Protein AF-A0A661MMP9-F1 (afdb_monomer)

Solvent-accessible surface area (backbone atoms only — not comparable to full-atom values): 12090 Å² total; per-residue (Å²): 134,84,82,60,76,43,50,44,47,62,67,44,49,52,49,16,58,72,36,54,35,47,47,60,60,49,52,22,46,23,45,75,60,31,69,62,30,31,82,37,49,41,29,36,39,22,52,30,24,63,70,52,74,46,76,50,53,94,78,39,60,57,48,73,84,37,88,70,82,53,59,81,41,20,28,60,68,32,33,59,57,37,33,76,79,39,49,68,46,29,43,44,21,18,24,39,11,23,59,42,44,49,23,57,52,43,39,73,74,32,76,88,49,37,67,60,51,34,74,75,38,25,54,65,46,23,54,53,38,51,28,53,48,28,68,74,32,58,69,40,26,52,19,46,61,69,66,36,49,65,60,24,19,57,66,76,76,59,36,73,68,55,28,54,53,40,53,56,39,39,55,49,27,60,74,62,34,76,49,66,59,75,78,88,70,96,72,87,76,84,80,80,77,79,87,76,90,74,89,78,88,86,85,84,83,89,85,89,82,91,84,86,89,133

Radius of gyration: 26.88 Å; Cα contacts (8 Å, |Δi|>4): 289; chains: 1; bounding box: 73×36×97 Å

Mean predicted aligned error: 10.05 Å

Foldseek 3Di:
DQDDLQEDEPVLVVLCVLLLFDSLLSSLLLCLPAVVFLAFKWAFVQQLCVVVVNPCPVQQDDDHPDGDPPCCNTGPVSLVSSCVVPVVSSQQRMFGGRNRQGSVLQCVVPVPCSPVVCVVPSNVSVSSSSSSVSVVPVQLSVCRRVVVLVSVCCPRPNDPVSSVSSVVSSCVNVVSHYDHPDPDDDDDDDDDDDDDDDDDDDDDDDDDDDDDDD

Secondary structure (DSSP, 8-state):
----TTEE-HHHHHHHHHHTS-HHHHHHHHHHHHTT-TT-EEE-HHHHHHHTTTTTTTTS-S-TTS----HHHHSHHHHHHHHTT-HHHHHHTEEEGGGTEETHHHHHH-SS-HHHHHHHSHHHHHHHHHHHHHHH-HHHHHHHHTT-HHHHHHHHT--HHHHHHHHHHHHHHHHH--EE---S---PPP------------------------

Structure (mmCIF, N/CA/C/O backbone):
data_AF-A0A661MMP9-F1
#
_entry.id   AF-A0A661MMP9-F1
#
loop_
_atom_site.group_PDB
_atom_site.id
_atom_site.type_symbol
_atom_site.label_atom_id
_atom_site.label_alt_id
_atom_site.label_comp_id
_atom_site.label_asym_id
_atom_site.label_entity_id
_atom_site.label_seq_id
_atom_site.pdbx_PDB_ins_code
_atom_site.Cartn_x
_atom_site.Cartn_y
_atom_site.Cartn_z
_atom_site.occupancy
_atom_site.B_iso_or_equiv
_atom_site.auth_seq_id
_atom_site.auth_comp_id
_atom_site.auth_asym_id
_atom_site.auth_atom_id
_atom_site.pdbx_PDB_model_num
ATOM 1 N N . MET A 1 1 ? 2.156 18.602 9.373 1.00 43.69 1 MET A N 1
ATOM 2 C CA . MET A 1 1 ? 1.225 18.020 10.360 1.00 43.69 1 MET A CA 1
ATOM 3 C C . MET A 1 1 ? 1.862 16.768 10.928 1.00 43.69 1 MET A C 1
ATOM 5 O O . MET A 1 1 ? 2.054 15.810 10.190 1.00 43.69 1 MET A O 1
ATOM 9 N N . SER A 1 2 ? 2.279 16.804 12.189 1.00 40.97 2 SER A N 1
ATOM 10 C CA . SER A 1 2 ? 2.656 15.606 12.940 1.00 40.97 2 SER A CA 1
ATOM 11 C C . SER A 1 2 ? 1.376 14.874 13.336 1.00 40.97 2 SER A C 1
ATOM 13 O O . SER A 1 2 ? 0.534 15.457 14.014 1.00 40.97 2 SER A O 1
ATOM 15 N N . TYR A 1 3 ? 1.207 13.630 12.893 1.00 48.59 3 TYR A N 1
ATOM 16 C CA . TYR A 1 3 ? 0.127 12.778 13.382 1.00 48.59 3 TYR A CA 1
ATOM 17 C C . TYR A 1 3 ? 0.450 12.394 14.832 1.00 48.59 3 TYR A C 1
ATOM 19 O O . TYR A 1 3 ? 1.421 11.677 15.073 1.00 48.59 3 TYR A O 1
ATOM 27 N N . SER A 1 4 ? -0.317 12.915 15.793 1.00 54.25 4 SER A N 1
ATOM 28 C CA . SER A 1 4 ? -0.327 12.363 17.150 1.00 54.25 4 SER A CA 1
ATOM 29 C C . SER A 1 4 ? -0.956 10.973 17.090 1.00 54.25 4 SER A C 1
ATOM 31 O O . SER A 1 4 ? -1.931 10.776 16.366 1.00 54.25 4 SER A O 1
ATOM 33 N N . LEU A 1 5 ? -0.396 10.001 17.810 1.00 59.00 5 LEU A N 1
ATOM 34 C CA . LEU A 1 5 ? -0.942 8.641 17.832 1.00 59.00 5 LEU A CA 1
ATOM 35 C C . LEU A 1 5 ? -2.253 8.549 18.632 1.00 59.00 5 LEU A C 1
ATOM 37 O O . LEU A 1 5 ? -3.012 7.616 18.402 1.00 59.00 5 LEU A O 1
ATOM 41 N N . GLY A 1 6 ? -2.554 9.539 19.477 1.00 56.22 6 GLY A N 1
ATOM 42 C CA . GLY A 1 6 ? -3.718 9.547 20.368 1.00 56.22 6 GLY A CA 1
ATOM 43 C C . GLY A 1 6 ? -4.967 10.274 19.861 1.00 56.22 6 GLY A C 1
ATOM 44 O O . GLY A 1 6 ? -5.884 10.489 20.63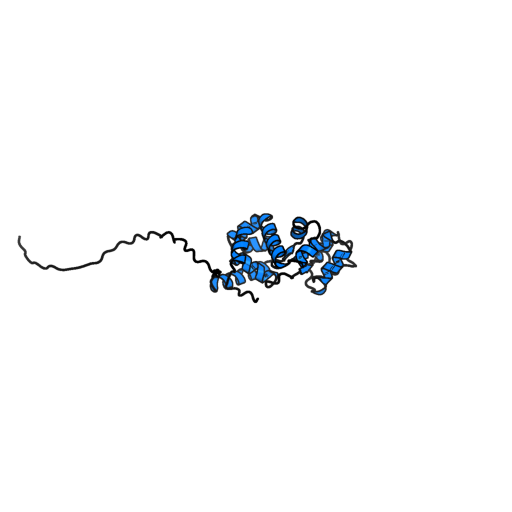9 1.00 56.22 6 GLY A O 1
ATOM 45 N N . SER A 1 7 ? -5.050 10.704 18.595 1.00 64.19 7 SER A N 1
ATOM 46 C CA . SER A 1 7 ? -6.311 11.270 18.083 1.00 64.19 7 SER A CA 1
ATOM 47 C C . SER A 1 7 ? -6.593 10.902 16.630 1.00 64.19 7 SER A C 1
ATOM 49 O O . SER A 1 7 ? -5.792 11.139 15.722 1.00 64.19 7 SER A O 1
ATOM 51 N N . ALA A 1 8 ? -7.764 10.302 16.411 1.00 75.56 8 ALA A N 1
ATOM 52 C CA . ALA A 1 8 ? -8.278 10.018 15.080 1.00 75.56 8 ALA A CA 1
ATOM 53 C C . ALA A 1 8 ? -8.894 11.294 14.499 1.00 75.56 8 ALA A C 1
ATOM 55 O O . ALA A 1 8 ? -9.694 11.974 15.148 1.00 75.56 8 ALA A O 1
ATOM 56 N N . THR A 1 9 ? -8.570 11.612 13.248 1.00 80.69 9 THR A N 1
ATOM 57 C CA . THR A 1 9 ? -9.297 12.674 12.540 1.00 80.69 9 THR A CA 1
ATOM 58 C C . THR A 1 9 ? -10.672 12.160 12.087 1.00 80.69 9 THR A C 1
ATOM 60 O O . THR A 1 9 ? -10.831 10.955 11.870 1.00 80.69 9 THR A O 1
ATOM 63 N N . PRO A 1 10 ? -11.669 13.030 11.839 1.00 77.88 10 PRO A N 1
ATOM 64 C CA . PRO A 1 10 ? -12.913 12.611 11.184 1.00 77.88 10 PRO A CA 1
ATOM 65 C C . PRO A 1 10 ? -12.678 11.882 9.849 1.00 77.88 10 PRO A C 1
ATOM 67 O O . PRO A 1 10 ? -13.403 10.949 9.508 1.00 77.88 10 PRO A O 1
ATOM 70 N N . GLY A 1 11 ? -11.620 12.259 9.120 1.00 87.62 11 GLY A N 1
ATOM 71 C CA . GLY A 1 11 ? -11.197 11.572 7.900 1.00 87.62 11 GLY A CA 1
ATOM 72 C C . GLY A 1 11 ? -10.717 10.137 8.138 1.00 87.62 11 GLY A C 1
ATOM 73 O O . GLY A 1 11 ? -10.943 9.280 7.287 1.00 87.62 11 GLY A O 1
ATOM 74 N N . ASP A 1 12 ? -10.113 9.851 9.293 1.00 90.75 12 ASP A N 1
ATOM 75 C CA . ASP A 1 12 ? -9.689 8.496 9.664 1.00 90.75 12 ASP A CA 1
ATOM 76 C C . ASP A 1 12 ? -10.887 7.604 9.980 1.00 90.75 12 ASP A C 1
ATOM 78 O O . ASP A 1 12 ? -10.943 6.471 9.508 1.00 90.75 12 ASP A O 1
ATOM 82 N N . ALA A 1 13 ? -11.875 8.125 10.713 1.00 91.62 13 ALA A N 1
ATOM 83 C CA . ALA A 1 13 ? -13.101 7.391 11.023 1.00 91.62 13 ALA A CA 1
ATOM 84 C C . ALA A 1 13 ? -13.911 7.064 9.754 1.00 91.62 13 ALA A C 1
ATOM 86 O O . ALA A 1 13 ? -14.371 5.931 9.581 1.00 91.62 13 ALA A O 1
ATOM 87 N N . ALA A 1 14 ? -14.039 8.029 8.837 1.00 95.00 14 ALA A N 1
ATOM 88 C CA . ALA A 1 14 ? -14.709 7.819 7.554 1.00 95.00 14 ALA A CA 1
ATOM 89 C C . ALA A 1 14 ? -13.987 6.761 6.702 1.00 95.00 14 ALA A C 1
ATOM 91 O O . ALA A 1 14 ? -14.618 5.829 6.203 1.00 95.00 14 ALA A O 1
ATOM 92 N N . LEU A 1 15 ? -12.658 6.849 6.599 1.00 96.94 15 LEU A N 1
ATOM 93 C CA . LEU A 1 15 ? -11.860 5.885 5.842 1.00 96.94 15 LEU A CA 1
ATOM 94 C C . LEU A 1 15 ? -11.904 4.477 6.449 1.00 96.94 15 LEU A C 1
ATOM 96 O O . LEU A 1 15 ? -12.004 3.491 5.720 1.00 96.94 15 LEU A O 1
ATOM 100 N N . ALA A 1 16 ? -11.836 4.374 7.776 1.00 97.25 16 ALA A N 1
ATOM 101 C CA . ALA A 1 16 ? -11.939 3.104 8.486 1.00 97.25 16 ALA A CA 1
ATOM 102 C C . ALA A 1 16 ? -13.304 2.446 8.233 1.00 97.25 16 ALA A C 1
ATOM 104 O O . ALA A 1 16 ? -13.370 1.253 7.932 1.00 97.25 16 ALA A O 1
ATOM 105 N N . THR A 1 17 ? -14.374 3.249 8.242 1.00 97.69 17 THR A N 1
ATOM 106 C CA . THR A 1 17 ? -15.732 2.810 7.888 1.00 97.69 17 THR A CA 1
ATOM 107 C C . THR A 1 17 ? -15.795 2.285 6.453 1.00 97.69 17 THR A C 1
ATOM 109 O O . THR A 1 17 ? -16.304 1.188 6.226 1.00 97.69 17 THR A O 1
ATOM 112 N N . GLU A 1 18 ? -15.225 3.010 5.486 1.00 98.12 18 GLU A N 1
ATOM 113 C CA . GLU A 1 18 ? -15.210 2.609 4.072 1.00 98.12 18 GLU A CA 1
ATOM 114 C C . GLU A 1 18 ? -14.403 1.319 3.829 1.00 98.12 18 GLU A C 1
ATOM 116 O O . GLU A 1 18 ? -14.841 0.416 3.110 1.00 98.12 18 GLU A O 1
ATOM 121 N N . ALA A 1 19 ? -13.240 1.190 4.476 1.00 98.06 19 ALA A N 1
ATOM 122 C CA . ALA A 1 19 ? -12.432 -0.030 4.450 1.00 98.06 19 ALA A CA 1
ATOM 123 C C . ALA A 1 19 ? -13.087 -1.184 5.241 1.00 98.06 19 ALA A C 1
ATOM 125 O O . ALA A 1 19 ? -12.797 -2.361 5.003 1.00 98.06 19 ALA A O 1
ATOM 126 N N . GLY A 1 20 ? -14.006 -0.860 6.152 1.00 98.12 20 GLY A N 1
ATOM 127 C CA . GLY A 1 20 ? -14.709 -1.795 7.019 1.00 98.12 20 GLY A CA 1
ATOM 128 C C . GLY A 1 20 ? -13.821 -2.400 8.104 1.00 98.12 20 GLY A C 1
ATOM 129 O O . GLY A 1 20 ? -13.969 -3.586 8.403 1.00 98.12 20 GLY A O 1
ATOM 130 N N . ILE A 1 21 ? -12.903 -1.610 8.660 1.00 98.44 21 ILE A N 1
ATOM 131 C CA . ILE A 1 21 ? -11.990 -1.999 9.743 1.00 98.44 21 ILE A CA 1
ATOM 132 C C . ILE A 1 21 ? -12.076 -1.002 10.908 1.00 98.44 21 ILE A C 1
ATOM 134 O O . ILE A 1 21 ? -12.516 0.128 10.700 1.00 98.44 21 ILE A O 1
ATOM 138 N N . PRO A 1 22 ? -11.640 -1.374 12.122 1.00 97.25 22 PRO A N 1
ATOM 139 C CA . PRO A 1 22 ? -11.533 -0.429 13.228 1.00 97.25 22 PRO A CA 1
ATOM 140 C C . PRO A 1 22 ? -10.571 0.738 12.938 1.00 97.25 22 PRO A C 1
ATOM 142 O O . PRO A 1 22 ? -9.561 0.580 12.245 1.00 97.25 22 PRO A O 1
ATOM 145 N N . VAL A 1 23 ? -10.884 1.925 13.470 1.00 95.38 23 VAL A N 1
ATOM 146 C CA . VAL A 1 23 ? -10.105 3.153 13.215 1.00 95.38 23 VAL A CA 1
ATOM 147 C C . VAL A 1 23 ? -8.701 3.100 13.822 1.00 95.38 23 VAL A C 1
ATOM 149 O O . VAL A 1 23 ? -7.745 3.562 13.203 1.00 95.38 23 VAL A O 1
ATOM 152 N N . ASP A 1 24 ? -8.541 2.46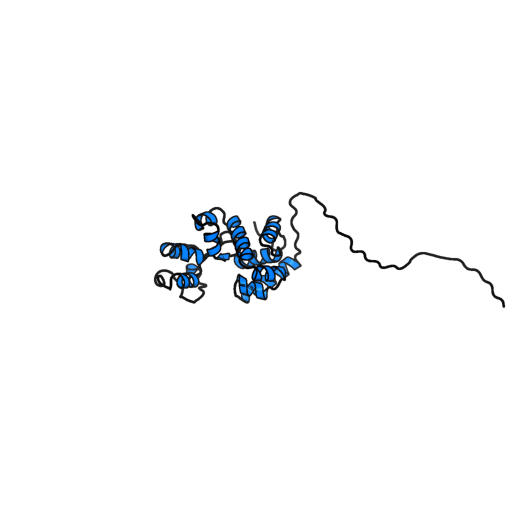4 14.979 1.00 94.75 24 ASP A N 1
ATOM 153 C CA . ASP A 1 24 ? -7.244 2.225 15.617 1.00 94.75 24 ASP A CA 1
ATOM 154 C C . ASP A 1 24 ? -6.367 1.261 14.813 1.00 94.75 24 ASP A C 1
ATOM 156 O O . ASP A 1 24 ? -5.177 1.523 14.639 1.00 94.75 24 ASP A O 1
ATOM 160 N N . ILE A 1 25 ? -6.947 0.202 14.236 1.00 97.12 25 ILE A N 1
ATOM 161 C CA . ILE A 1 25 ? -6.244 -0.687 13.298 1.00 97.12 25 ILE A CA 1
ATOM 162 C C . ILE A 1 25 ? -5.740 0.111 12.097 1.00 97.12 25 ILE A C 1
ATOM 164 O O . ILE A 1 25 ? -4.572 -0.005 11.723 1.00 97.12 25 ILE A O 1
ATOM 168 N N . LEU A 1 26 ? -6.587 0.960 11.510 1.00 96.88 26 LEU A N 1
ATOM 169 C CA . LEU A 1 26 ? -6.189 1.819 10.397 1.00 96.88 26 LEU A CA 1
ATOM 170 C C . LEU A 1 26 ? -5.019 2.739 10.775 1.00 96.88 26 LEU A C 1
ATOM 172 O O . LEU A 1 26 ? -4.032 2.830 10.036 1.00 96.88 26 LEU A O 1
ATOM 176 N N . MET A 1 27 ? -5.117 3.407 11.925 1.00 93.88 27 MET A N 1
ATOM 177 C CA . MET A 1 27 ? -4.080 4.306 12.436 1.00 93.88 27 MET A CA 1
ATOM 178 C C . MET A 1 27 ? -2.767 3.562 12.700 1.00 93.88 27 MET A C 1
ATOM 180 O O . MET A 1 27 ? -1.702 4.041 12.296 1.00 93.88 27 MET A O 1
ATOM 184 N N . ALA A 1 28 ? -2.838 2.373 13.302 1.00 94.88 28 ALA A N 1
ATOM 185 C CA . ALA A 1 28 ? -1.685 1.519 13.551 1.00 94.88 28 ALA A CA 1
ATOM 186 C C . ALA A 1 28 ? -0.993 1.119 12.239 1.00 94.88 28 ALA A C 1
ATOM 188 O O . ALA A 1 28 ? 0.219 1.301 12.110 1.00 94.88 28 ALA A O 1
ATOM 189 N N . ILE A 1 29 ? -1.743 0.656 11.230 1.00 96.62 29 ILE A N 1
ATOM 190 C CA . ILE A 1 29 ? -1.180 0.303 9.914 1.00 96.62 29 ILE A CA 1
ATOM 191 C C . ILE A 1 29 ? -0.491 1.522 9.286 1.00 96.62 29 ILE A C 1
ATOM 193 O O . ILE A 1 29 ? 0.674 1.428 8.894 1.00 96.62 29 ILE A O 1
ATOM 197 N N . ARG A 1 30 ? -1.162 2.684 9.247 1.00 95.31 30 ARG A N 1
ATOM 198 C CA . ARG A 1 30 ? -0.597 3.933 8.700 1.00 95.31 30 ARG A CA 1
ATOM 199 C C . ARG A 1 30 ? 0.740 4.295 9.349 1.00 95.31 30 ARG A C 1
ATOM 201 O O . ARG A 1 30 ? 1.694 4.655 8.653 1.00 95.31 30 ARG A O 1
ATOM 208 N N . GLN A 1 31 ? 0.811 4.204 10.676 1.00 92.06 31 GLN A N 1
ATOM 209 C CA . GLN A 1 31 ? 2.030 4.517 11.414 1.00 92.06 31 GLN A CA 1
ATOM 210 C C . GLN A 1 31 ? 3.147 3.513 11.114 1.00 92.06 31 GLN A C 1
ATOM 212 O O . GLN A 1 31 ? 4.294 3.902 10.892 1.00 92.06 31 GLN A O 1
ATOM 217 N N . ILE A 1 32 ? 2.836 2.217 11.118 1.00 94.38 32 ILE A N 1
ATOM 218 C CA . ILE A 1 32 ? 3.837 1.152 10.997 1.00 94.38 32 ILE A CA 1
ATOM 219 C C . ILE A 1 32 ? 4.416 1.042 9.585 1.00 94.38 32 ILE A C 1
ATOM 221 O O . ILE A 1 32 ? 5.617 0.755 9.462 1.00 94.38 32 ILE A O 1
ATOM 225 N N . GLU A 1 33 ? 3.592 1.272 8.562 1.00 94.06 33 GLU A N 1
ATOM 226 C CA . GLU A 1 33 ? 3.951 1.077 7.155 1.00 94.06 33 GLU A CA 1
ATOM 227 C C . GLU A 1 33 ? 4.734 2.246 6.558 1.00 94.06 33 GLU A C 1
ATOM 229 O O . GLU A 1 33 ? 5.689 2.039 5.810 1.00 94.06 33 GLU A O 1
ATOM 234 N N . SER A 1 34 ? 4.363 3.483 6.889 1.00 90.00 34 SER A N 1
ATOM 235 C CA . SER A 1 34 ? 4.927 4.663 6.221 1.00 90.00 34 SER A CA 1
ATOM 236 C C . SER A 1 34 ? 5.355 5.779 7.164 1.00 90.00 34 SER A C 1
ATOM 238 O O . SER A 1 34 ? 5.801 6.824 6.685 1.00 90.00 34 SER A O 1
ATOM 240 N N . SER A 1 35 ? 5.186 5.606 8.481 1.00 88.94 35 SER A N 1
ATOM 241 C CA . SER A 1 35 ? 5.240 6.714 9.443 1.00 88.94 35 SER A CA 1
ATOM 242 C C . SER A 1 35 ? 4.348 7.883 8.993 1.00 88.94 35 SER A C 1
ATOM 244 O O . SER A 1 35 ? 4.756 9.042 9.046 1.00 88.94 35 SER A O 1
ATOM 246 N N . ALA A 1 36 ? 3.157 7.557 8.471 1.00 87.94 36 ALA A N 1
ATOM 247 C CA . ALA A 1 36 ? 2.187 8.488 7.893 1.00 87.94 36 ALA A CA 1
ATOM 248 C C . ALA A 1 36 ? 2.686 9.334 6.699 1.00 87.94 36 ALA A C 1
ATOM 250 O O . ALA A 1 36 ? 2.130 10.395 6.417 1.00 87.94 36 ALA A O 1
ATOM 251 N N . SER A 1 37 ? 3.700 8.876 5.957 1.00 94.31 37 SER A N 1
ATOM 252 C CA . SER A 1 37 ? 4.155 9.553 4.738 1.00 94.31 37 SER A CA 1
ATOM 253 C C . SER A 1 37 ? 3.306 9.154 3.522 1.00 94.31 37 SER A C 1
ATOM 255 O O . SER A 1 37 ? 3.427 8.026 3.033 1.00 94.31 37 SER A O 1
ATOM 257 N N . PRO A 1 38 ? 2.490 10.061 2.945 1.00 94.69 38 PRO A N 1
ATOM 258 C CA . PRO A 1 38 ? 1.669 9.728 1.783 1.00 94.69 38 PRO A CA 1
ATOM 259 C C . PRO A 1 38 ? 2.506 9.491 0.525 1.00 94.69 38 PRO A C 1
ATOM 261 O O . PRO A 1 38 ? 2.055 8.806 -0.382 1.00 94.69 38 PRO A O 1
ATOM 264 N N . ARG A 1 39 ? 3.741 10.009 0.468 1.00 96.88 39 ARG A N 1
ATOM 265 C CA . ARG A 1 39 ? 4.651 9.848 -0.681 1.00 96.88 39 ARG A CA 1
ATOM 266 C C . ARG A 1 39 ? 5.602 8.656 -0.537 1.00 96.88 39 ARG A C 1
ATOM 268 O O . ARG A 1 39 ? 6.512 8.516 -1.352 1.00 96.88 39 ARG A O 1
ATOM 275 N N . ALA A 1 40 ? 5.438 7.825 0.495 1.00 97.19 40 ALA A N 1
ATOM 276 C CA . ALA A 1 40 ? 6.277 6.648 0.692 1.00 97.19 40 ALA A CA 1
ATOM 277 C C . ALA A 1 40 ? 6.164 5.699 -0.510 1.00 97.19 40 ALA A C 1
ATOM 279 O O . ALA A 1 40 ? 5.073 5.311 -0.912 1.00 97.19 40 ALA A O 1
ATOM 280 N N . VAL A 1 41 ? 7.298 5.316 -1.085 1.00 97.69 41 VAL A N 1
ATOM 281 C CA . VAL A 1 41 ? 7.369 4.362 -2.195 1.00 97.69 41 VAL A CA 1
ATOM 282 C C . VAL A 1 41 ? 8.463 3.366 -1.873 1.00 97.69 41 VAL A C 1
ATOM 284 O O . VAL A 1 41 ? 9.606 3.769 -1.628 1.00 97.69 41 VAL A O 1
ATOM 287 N N . ARG A 1 42 ? 8.118 2.078 -1.899 1.00 97.81 42 ARG A N 1
ATOM 288 C CA . ARG A 1 42 ? 9.077 0.994 -1.709 1.00 97.81 42 ARG A CA 1
ATOM 289 C C . ARG A 1 42 ? 8.968 -0.018 -2.842 1.00 97.81 42 ARG A C 1
ATOM 291 O O . ARG A 1 42 ? 7.997 -0.759 -2.942 1.00 97.81 42 ARG A O 1
ATOM 298 N N . PHE A 1 43 ? 9.974 -0.020 -3.704 1.00 98.56 43 PHE A N 1
ATOM 299 C CA . PHE A 1 43 ? 10.178 -1.032 -4.728 1.00 98.56 43 PHE A CA 1
ATOM 300 C C . PHE A 1 43 ? 10.665 -2.338 -4.090 1.00 98.56 43 PHE A C 1
ATOM 302 O O . PHE A 1 43 ? 11.515 -2.322 -3.198 1.00 98.56 43 PHE A O 1
ATOM 309 N N . GLU A 1 44 ? 10.143 -3.463 -4.568 1.00 97.25 44 GLU A N 1
ATOM 310 C CA . GLU A 1 44 ? 10.471 -4.813 -4.111 1.00 97.25 44 GLU A CA 1
ATOM 311 C C . GLU A 1 44 ? 11.183 -5.582 -5.242 1.00 97.25 44 GLU A C 1
ATOM 313 O O . GLU A 1 44 ? 10.515 -6.254 -6.038 1.00 97.25 44 GLU A O 1
ATOM 318 N N . PRO A 1 45 ? 12.530 -5.538 -5.333 1.00 97.81 45 PRO A N 1
ATOM 319 C CA . PRO A 1 45 ? 13.273 -6.178 -6.424 1.00 97.81 45 PRO A CA 1
ATOM 320 C C . PRO A 1 45 ? 12.923 -7.650 -6.631 1.00 97.81 45 PRO A C 1
ATOM 322 O O . PRO A 1 45 ? 12.690 -8.090 -7.751 1.00 97.81 45 PRO A O 1
ATOM 325 N N . HIS A 1 46 ? 12.793 -8.414 -5.546 1.00 96.12 46 HIS A N 1
ATOM 326 C CA . HIS A 1 46 ? 12.446 -9.832 -5.615 1.00 96.12 46 HIS A CA 1
ATOM 327 C C . HIS A 1 46 ? 11.066 -10.096 -6.238 1.00 96.12 46 HIS A C 1
ATOM 329 O O . HIS A 1 46 ? 10.886 -11.103 -6.926 1.00 96.12 46 HIS A O 1
ATOM 335 N N . VAL A 1 47 ? 10.092 -9.197 -6.046 1.00 97.19 47 VAL A N 1
ATOM 336 C CA . VAL A 1 47 ? 8.777 -9.286 -6.703 1.00 97.19 47 VAL A CA 1
ATOM 337 C C . VAL A 1 47 ? 8.914 -8.965 -8.188 1.00 97.19 47 VAL A C 1
ATOM 339 O O . VAL A 1 47 ? 8.321 -9.662 -9.011 1.00 97.19 47 VAL A O 1
ATOM 342 N N . PHE A 1 48 ? 9.740 -7.976 -8.536 1.00 98.38 48 PHE A N 1
ATOM 343 C CA . PHE A 1 48 ? 10.007 -7.615 -9.926 1.00 98.38 48 PHE A CA 1
ATOM 344 C C . PHE A 1 48 ? 10.707 -8.742 -10.687 1.00 98.38 48 PHE A C 1
ATOM 346 O O . PHE A 1 48 ? 10.256 -9.117 -11.769 1.00 98.38 48 PHE A O 1
ATOM 353 N N . HIS A 1 49 ? 11.747 -9.349 -10.109 1.00 98.00 49 HIS A N 1
ATOM 354 C CA . HIS A 1 49 ? 12.414 -10.509 -10.703 1.00 98.00 49 HIS A CA 1
ATOM 355 C C . HIS A 1 49 ? 11.456 -11.687 -10.855 1.00 98.00 49 HIS A C 1
ATOM 357 O O . HIS A 1 49 ? 11.407 -12.283 -11.926 1.00 98.00 49 HIS A O 1
ATOM 363 N N . ARG A 1 50 ? 10.616 -11.968 -9.851 1.00 97.38 50 ARG A N 1
ATOM 364 C CA . ARG A 1 50 ? 9.586 -13.010 -9.970 1.00 97.38 50 ARG A CA 1
ATOM 365 C C . ARG A 1 50 ? 8.611 -12.731 -11.118 1.00 97.38 50 ARG A C 1
ATOM 367 O O . ARG A 1 50 ? 8.270 -13.645 -11.854 1.00 97.38 50 ARG A O 1
ATOM 374 N N . LYS A 1 51 ? 8.167 -11.482 -11.292 1.00 97.56 51 LYS A N 1
ATOM 375 C CA . LYS A 1 51 ? 7.218 -11.097 -12.354 1.00 97.56 51 LYS A CA 1
ATOM 376 C C . LYS A 1 51 ? 7.825 -11.075 -13.752 1.00 97.56 51 LYS A C 1
ATOM 378 O O . LYS A 1 51 ? 7.103 -11.263 -14.721 1.00 97.56 51 LYS A O 1
ATOM 383 N N . THR A 1 52 ? 9.127 -10.839 -13.851 1.00 98.00 52 THR A N 1
ATOM 384 C CA . THR A 1 52 ? 9.852 -10.758 -15.126 1.00 98.00 52 THR A CA 1
ATOM 385 C C . THR A 1 52 ? 10.644 -12.027 -15.433 1.00 98.00 52 THR A C 1
ATOM 387 O O . THR A 1 52 ? 11.452 -12.025 -16.359 1.00 98.00 52 THR A O 1
ATOM 390 N N . ASN A 1 53 ? 10.441 -13.101 -14.656 1.00 97.12 53 ASN A N 1
ATOM 391 C CA . ASN A 1 53 ? 11.210 -14.346 -14.734 1.00 97.12 53 ASN A CA 1
ATOM 392 C C . ASN A 1 53 ? 12.728 -14.090 -14.773 1.00 97.12 53 ASN A C 1
ATOM 394 O O . ASN A 1 53 ? 13.458 -14.673 -15.568 1.00 97.12 53 ASN A O 1
ATOM 398 N N . SER A 1 54 ? 13.188 -13.148 -13.946 1.00 97.12 54 SER A N 1
ATOM 399 C CA . SER A 1 54 ? 14.585 -12.718 -13.815 1.00 97.12 54 SER A CA 1
ATOM 400 C C . SER A 1 54 ? 15.246 -12.180 -15.093 1.00 97.12 54 SER A C 1
ATOM 402 O O . SER A 1 54 ? 16.457 -11.965 -15.092 1.00 97.12 54 SER A O 1
ATOM 404 N N . ARG A 1 55 ? 14.481 -11.855 -16.149 1.00 97.69 55 ARG A N 1
ATOM 405 C CA . ARG A 1 55 ? 14.996 -11.343 -17.438 1.00 97.69 55 ARG A CA 1
ATOM 406 C C . ARG A 1 55 ? 15.912 -10.117 -17.311 1.00 97.69 55 ARG A C 1
ATOM 408 O O . ARG A 1 55 ? 16.751 -9.891 -18.172 1.00 97.69 55 ARG A O 1
ATOM 415 N N . PHE A 1 56 ? 15.756 -9.328 -16.246 1.00 97.06 56 PHE A N 1
ATOM 416 C CA . PHE A 1 56 ? 16.478 -8.068 -16.033 1.00 97.06 56 PHE A CA 1
ATOM 417 C C . PHE A 1 56 ? 17.416 -8.079 -14.813 1.00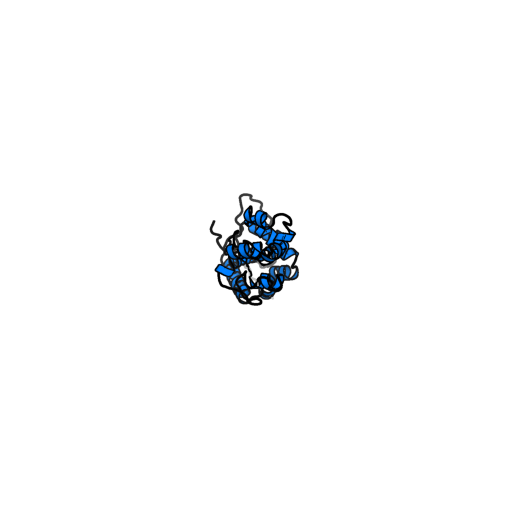 97.06 56 PHE A C 1
ATOM 419 O O . PHE A 1 56 ? 17.713 -7.018 -14.263 1.00 97.06 56 PHE A O 1
ATOM 426 N N . VAL A 1 57 ? 17.869 -9.254 -14.360 1.00 95.25 57 VAL A N 1
ATOM 427 C CA . VAL A 1 57 ? 18.719 -9.399 -13.157 1.00 95.25 57 VAL A CA 1
ATOM 428 C C . VAL A 1 57 ? 20.038 -8.616 -13.226 1.00 95.25 57 VAL A C 1
ATOM 430 O O . VAL A 1 57 ? 20.491 -8.093 -12.215 1.00 95.25 57 VAL A O 1
ATOM 433 N N . SER A 1 58 ? 20.621 -8.445 -14.415 1.00 94.56 58 SER A N 1
ATOM 434 C CA . SER A 1 58 ? 21.842 -7.648 -14.611 1.00 94.56 58 SER A CA 1
ATOM 435 C C . SER A 1 58 ? 21.621 -6.137 -14.486 1.00 94.56 58 SER A C 1
ATOM 437 O O . SER A 1 58 ? 22.565 -5.390 -14.248 1.00 94.56 58 SER A O 1
ATOM 439 N N . SER A 1 59 ? 20.383 -5.675 -14.676 1.00 95.12 59 SER A N 1
ATOM 440 C CA . SER A 1 59 ? 20.054 -4.252 -14.828 1.00 95.12 59 SER A CA 1
ATOM 441 C C . SER A 1 59 ? 19.241 -3.680 -13.668 1.00 95.12 59 SER A C 1
ATOM 443 O O . SER A 1 59 ? 19.209 -2.463 -13.460 1.00 95.12 59 SER A O 1
ATOM 445 N N . VAL A 1 60 ? 18.561 -4.542 -12.913 1.00 95.81 60 VAL A N 1
ATOM 446 C CA . VAL A 1 60 ? 17.783 -4.181 -11.728 1.00 95.81 60 VAL A CA 1
ATOM 447 C C . VAL A 1 60 ? 18.431 -4.857 -10.517 1.00 95.81 60 VAL A C 1
ATOM 449 O O . VAL A 1 60 ? 18.324 -6.069 -10.391 1.00 95.81 60 VAL A O 1
ATOM 452 N N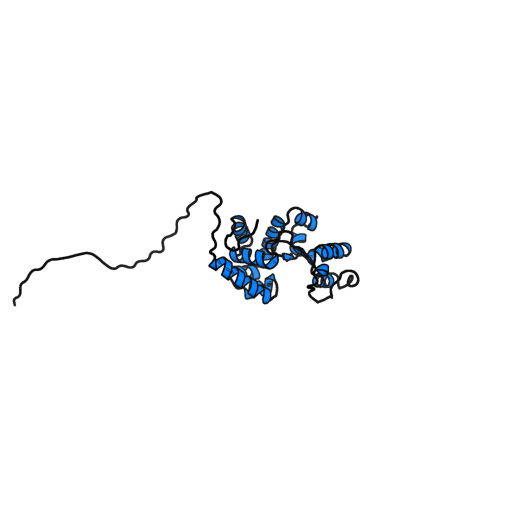 . PRO A 1 61 ? 19.111 -4.091 -9.641 1.00 92.56 61 PRO A N 1
ATOM 453 C CA . PRO A 1 61 ? 19.758 -4.616 -8.444 1.00 92.56 61 PRO A CA 1
ATOM 454 C C . PRO A 1 61 ? 18.800 -5.311 -7.475 1.00 92.56 61 PRO A C 1
ATOM 456 O O . PRO A 1 61 ? 17.659 -4.878 -7.299 1.00 92.56 61 PRO A O 1
ATOM 459 N N . GLY A 1 62 ? 19.334 -6.307 -6.771 1.00 92.38 62 GLY A N 1
ATOM 460 C CA . GLY A 1 62 ? 18.606 -7.202 -5.875 1.00 92.38 62 GLY A CA 1
ATOM 461 C C . GLY A 1 62 ? 18.677 -8.643 -6.377 1.00 92.38 62 GLY A C 1
ATOM 462 O O . GLY A 1 62 ? 18.786 -8.885 -7.575 1.00 92.38 62 GLY A O 1
ATOM 463 N N . SER A 1 63 ? 18.640 -9.607 -5.462 1.00 90.69 63 SER A N 1
ATOM 464 C CA . SER A 1 63 ? 18.657 -11.018 -5.842 1.00 90.69 63 SER A CA 1
ATOM 465 C C . SER A 1 63 ? 17.234 -11.508 -6.136 1.00 90.69 63 SER A C 1
ATOM 467 O O . SER A 1 63 ? 16.295 -11.182 -5.395 1.00 90.69 63 SER A O 1
ATOM 469 N N . PRO A 1 64 ? 17.034 -12.336 -7.174 1.00 92.81 64 PRO A N 1
ATOM 470 C CA . PRO A 1 64 ? 15.807 -13.107 -7.318 1.00 92.81 64 PRO A CA 1
ATOM 471 C C . PRO A 1 64 ? 15.527 -13.933 -6.056 1.00 92.81 64 PRO A C 1
ATOM 473 O O . PRO A 1 64 ? 16.424 -14.555 -5.501 1.00 92.81 64 PRO A O 1
ATOM 476 N N . GLY A 1 65 ? 14.274 -13.937 -5.597 1.00 90.69 65 GLY A N 1
ATOM 477 C CA . GLY A 1 65 ? 13.854 -14.721 -4.429 1.00 90.69 65 GLY A CA 1
ATOM 478 C C . GLY A 1 65 ? 14.185 -14.116 -3.058 1.00 90.69 65 GLY A C 1
ATOM 479 O O . GLY A 1 65 ? 13.603 -14.560 -2.072 1.00 90.69 65 GLY A O 1
ATOM 480 N N . GLU A 1 66 ? 15.014 -13.071 -2.970 1.00 92.56 66 GLU A N 1
ATOM 481 C CA . GLU A 1 66 ? 15.454 -12.517 -1.681 1.00 92.56 66 GLU A CA 1
ATOM 482 C C . GLU A 1 66 ? 14.971 -11.084 -1.440 1.00 92.56 66 GLU A C 1
ATOM 484 O O . GLU A 1 66 ? 15.191 -10.169 -2.236 1.00 92.56 66 GLU A O 1
ATOM 489 N N . VAL A 1 67 ? 14.359 -10.845 -0.279 1.00 91.94 67 VAL A N 1
ATOM 490 C CA . VAL A 1 67 ? 13.924 -9.498 0.110 1.00 91.94 67 VAL A CA 1
ATOM 491 C C . VAL A 1 67 ? 15.138 -8.595 0.341 1.00 91.94 67 VAL A C 1
ATOM 493 O O . VAL A 1 67 ? 15.863 -8.746 1.326 1.00 91.94 67 VAL A O 1
ATOM 496 N N . SER A 1 68 ? 15.319 -7.594 -0.523 1.00 93.25 68 SER A N 1
ATOM 497 C CA . SER A 1 68 ? 16.354 -6.578 -0.333 1.00 93.25 68 SER A CA 1
ATOM 498 C C . SER A 1 68 ? 15.952 -5.547 0.725 1.00 93.25 68 SER A C 1
ATOM 500 O O . SER A 1 68 ? 14.827 -5.037 0.743 1.00 93.25 68 SER A O 1
ATOM 502 N N . ARG A 1 69 ? 16.907 -5.213 1.598 1.00 92.81 69 ARG A N 1
ATOM 503 C CA . ARG A 1 69 ? 16.816 -4.115 2.579 1.00 92.81 69 ARG A CA 1
ATOM 504 C C . ARG A 1 69 ? 17.736 -2.940 2.237 1.00 92.81 69 ARG A C 1
ATOM 506 O O . ARG A 1 69 ? 17.760 -1.956 2.967 1.00 92.81 69 ARG A O 1
ATOM 513 N N . VAL A 1 70 ? 18.475 -3.041 1.133 1.00 96.12 70 VAL A N 1
ATOM 514 C CA . VAL A 1 70 ? 19.366 -1.985 0.648 1.00 96.12 70 VAL A CA 1
ATOM 515 C C . VAL A 1 70 ? 18.503 -0.858 0.085 1.00 96.12 70 VAL A C 1
ATOM 517 O O . VAL A 1 70 ? 17.659 -1.072 -0.794 1.00 96.12 70 VAL A O 1
ATOM 520 N N . ARG A 1 71 ? 18.663 0.354 0.620 1.00 94.75 71 ARG A N 1
ATOM 521 C CA . ARG A 1 71 ? 17.783 1.491 0.312 1.00 94.75 71 ARG A CA 1
ATOM 522 C C . ARG A 1 71 ? 17.858 1.872 -1.165 1.00 94.75 71 ARG A C 1
ATOM 524 O O . ARG A 1 71 ? 16.837 2.143 -1.791 1.00 94.75 71 ARG A O 1
ATOM 531 N N . GLU A 1 72 ? 19.049 1.834 -1.741 1.00 96.69 72 GLU A N 1
ATOM 532 C CA . GLU A 1 72 ? 19.354 2.138 -3.142 1.00 96.69 72 GLU A CA 1
ATOM 533 C C . GLU A 1 72 ? 18.677 1.161 -4.113 1.00 96.69 72 GLU A C 1
ATOM 535 O O . GLU A 1 72 ? 18.482 1.473 -5.292 1.00 96.69 72 GLU A O 1
ATOM 540 N N . TYR A 1 73 ? 18.316 -0.031 -3.628 1.00 97.25 73 TYR A N 1
ATOM 541 C CA . TYR A 1 73 ? 17.649 -1.066 -4.417 1.00 97.25 73 TYR A CA 1
ATOM 542 C C . TYR A 1 73 ? 16.136 -1.044 -4.232 1.00 97.25 73 TYR A C 1
ATOM 544 O O . TYR A 1 73 ? 15.437 -1.692 -4.994 1.00 97.25 73 TYR A O 1
ATOM 552 N N . THR A 1 74 ? 15.616 -0.298 -3.258 1.00 97.81 74 THR A N 1
ATOM 553 C CA . THR A 1 74 ? 14.195 -0.339 -2.874 1.00 97.81 74 THR A CA 1
ATOM 554 C C . THR A 1 74 ? 13.504 1.025 -2.916 1.00 97.81 74 THR A C 1
ATOM 556 O O . THR A 1 74 ? 12.296 1.110 -2.735 1.00 97.81 74 THR A O 1
ATOM 559 N N . ASN A 1 75 ? 14.228 2.116 -3.163 1.00 97.38 75 ASN A N 1
ATOM 560 C CA . ASN A 1 75 ? 13.662 3.466 -3.197 1.00 97.38 75 ASN A CA 1
ATOM 561 C C . ASN A 1 75 ? 12.957 3.808 -4.532 1.00 97.38 75 ASN A C 1
ATOM 563 O O . ASN A 1 75 ? 12.933 3.025 -5.485 1.00 97.38 75 ASN A O 1
ATOM 567 N N . ARG A 1 76 ? 12.418 5.034 -4.627 1.00 97.62 76 ARG A N 1
ATOM 568 C CA . ARG A 1 76 ? 11.783 5.570 -5.846 1.00 97.62 76 ARG A CA 1
ATOM 569 C C . ARG A 1 76 ? 12.701 5.510 -7.072 1.00 97.62 76 ARG A C 1
ATOM 571 O O . ARG A 1 76 ? 12.230 5.168 -8.148 1.00 97.62 76 ARG A O 1
ATOM 578 N N . ALA A 1 77 ? 13.996 5.798 -6.934 1.00 97.94 77 ALA A N 1
ATOM 579 C CA . ALA A 1 77 ? 14.928 5.735 -8.060 1.00 97.94 77 ALA A CA 1
ATOM 580 C C . ALA A 1 77 ? 15.111 4.296 -8.581 1.00 97.94 77 ALA A C 1
ATOM 582 O O . ALA A 1 77 ? 15.216 4.091 -9.791 1.00 97.94 77 ALA A O 1
ATOM 583 N N . ALA A 1 78 ? 15.089 3.296 -7.692 1.00 98.12 78 ALA A N 1
ATOM 584 C CA . ALA A 1 78 ? 15.095 1.887 -8.077 1.00 98.12 78 ALA A CA 1
ATOM 585 C C . ALA A 1 78 ? 13.827 1.496 -8.850 1.00 98.12 78 ALA A C 1
ATOM 587 O O . ALA A 1 78 ? 13.936 0.855 -9.896 1.00 98.12 78 ALA A O 1
ATOM 588 N N . PHE A 1 79 ? 12.655 1.954 -8.396 1.00 98.50 79 PHE A N 1
ATOM 589 C CA . PHE A 1 79 ? 11.404 1.826 -9.148 1.00 98.50 79 PHE A CA 1
ATOM 590 C C . PHE A 1 79 ? 11.516 2.452 -10.548 1.00 98.50 79 PHE A C 1
ATOM 592 O O . PHE A 1 79 ? 11.231 1.782 -11.537 1.00 98.50 79 PHE A O 1
ATOM 599 N N . GLU A 1 80 ? 11.989 3.698 -10.6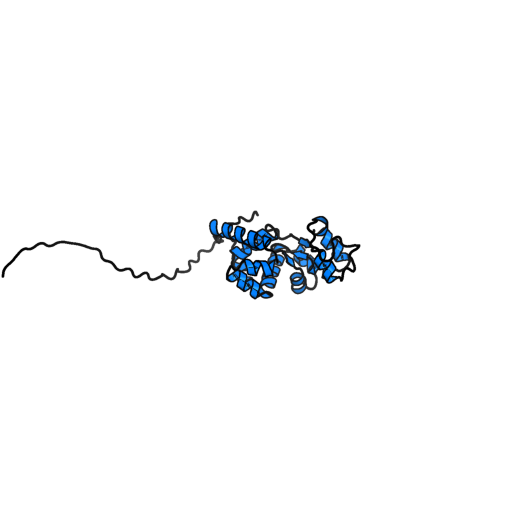61 1.00 98.38 80 GLU A N 1
ATOM 600 C CA . GLU A 1 80 ? 12.117 4.388 -11.956 1.00 98.38 80 GLU A CA 1
ATOM 601 C C . GLU A 1 80 ? 13.115 3.694 -12.895 1.00 98.38 80 GLU A C 1
ATOM 603 O O . GLU A 1 80 ? 12.952 3.692 -14.115 1.00 98.38 80 GLU A O 1
ATOM 608 N N .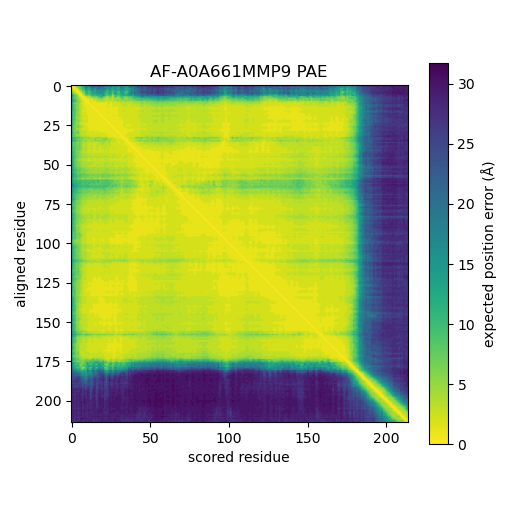 ARG A 1 81 ? 14.162 3.069 -12.346 1.00 97.94 81 ARG A N 1
ATOM 609 C CA . ARG A 1 81 ? 15.068 2.207 -13.114 1.00 97.94 81 ARG A CA 1
ATOM 610 C C . ARG A 1 81 ? 14.345 0.967 -13.638 1.00 97.94 81 ARG A C 1
ATOM 612 O O . ARG A 1 81 ? 14.427 0.716 -14.833 1.00 97.94 81 ARG A O 1
ATOM 619 N N . ALA A 1 82 ? 13.625 0.231 -12.791 1.00 98.50 82 ALA A N 1
ATOM 620 C CA . ALA A 1 82 ? 12.885 -0.966 -13.200 1.00 98.50 82 ALA A CA 1
ATOM 621 C C . ALA A 1 82 ? 11.776 -0.656 -14.222 1.00 98.50 82 ALA A C 1
ATOM 623 O O . ALA A 1 82 ? 11.591 -1.399 -15.185 1.00 98.50 82 ALA A O 1
ATOM 624 N N . ARG A 1 83 ? 11.097 0.487 -14.063 1.00 98.19 83 ARG A N 1
ATOM 625 C CA . ARG A 1 83 ? 10.019 0.954 -14.946 1.00 98.19 83 ARG A CA 1
ATOM 626 C C . ARG A 1 83 ? 10.452 1.136 -16.402 1.00 98.19 83 ARG A C 1
ATOM 628 O O . ARG A 1 83 ? 9.635 0.944 -17.292 1.00 98.19 83 ARG A O 1
ATOM 635 N N . ARG A 1 84 ? 11.730 1.447 -16.652 1.00 98.19 84 ARG A N 1
ATOM 636 C CA . ARG A 1 84 ? 12.297 1.542 -18.011 1.00 98.19 84 ARG A CA 1
ATOM 637 C C . ARG A 1 84 ? 12.368 0.198 -18.741 1.00 98.19 84 ARG A C 1
ATOM 639 O O . ARG A 1 84 ? 12.435 0.195 -19.963 1.00 98.19 84 ARG A O 1
ATOM 646 N N . TYR A 1 85 ? 12.374 -0.914 -18.009 1.00 98.25 85 TYR A N 1
ATOM 647 C CA . TYR A 1 85 ? 12.457 -2.264 -18.573 1.00 98.25 85 TYR A CA 1
ATOM 648 C C . TYR A 1 85 ? 11.088 -2.928 -18.689 1.00 98.25 85 TYR A C 1
ATOM 650 O O . TYR A 1 85 ? 10.802 -3.593 -19.681 1.00 98.25 85 TYR A O 1
ATOM 658 N N . ASP A 1 86 ? 10.251 -2.766 -17.664 1.00 98.38 86 ASP A N 1
ATOM 659 C CA . ASP A 1 86 ? 8.882 -3.274 -17.653 1.00 98.38 86 ASP A CA 1
ATOM 660 C C . ASP A 1 86 ? 8.035 -2.435 -16.692 1.00 98.38 86 ASP A C 1
ATOM 662 O O . ASP A 1 86 ? 8.100 -2.592 -15.468 1.00 98.38 86 ASP A O 1
ATOM 666 N N . GLU A 1 87 ? 7.258 -1.503 -17.245 1.00 98.00 87 GLU A N 1
ATOM 667 C CA . GLU A 1 87 ? 6.467 -0.566 -16.447 1.00 98.00 87 GLU A CA 1
ATOM 668 C C . GLU A 1 87 ? 5.408 -1.277 -15.601 1.00 98.00 87 GLU A C 1
ATOM 670 O O . GLU A 1 87 ? 5.272 -0.995 -14.407 1.00 98.00 87 GLU A O 1
ATOM 675 N N . THR A 1 88 ? 4.696 -2.239 -16.188 1.00 98.25 88 THR A N 1
ATOM 676 C CA . THR A 1 88 ? 3.628 -2.956 -15.484 1.00 98.25 88 THR A CA 1
ATOM 677 C C . THR A 1 88 ? 4.203 -3.778 -14.336 1.00 98.25 88 THR A C 1
ATOM 679 O O . THR A 1 88 ? 3.715 -3.681 -13.204 1.00 98.25 88 THR A O 1
ATOM 682 N N . ALA A 1 89 ? 5.272 -4.542 -14.578 1.00 98.50 89 ALA A N 1
ATOM 683 C CA . ALA A 1 89 ? 5.921 -5.317 -13.528 1.00 98.50 89 ALA A CA 1
ATOM 684 C C . ALA A 1 89 ? 6.517 -4.413 -12.440 1.00 98.50 89 ALA A C 1
ATOM 686 O O . ALA A 1 89 ? 6.387 -4.739 -11.258 1.00 98.50 89 ALA A O 1
ATOM 687 N N . ALA A 1 90 ? 7.116 -3.271 -12.797 1.00 98.69 90 ALA A N 1
ATOM 688 C CA . ALA A 1 90 ? 7.675 -2.326 -11.830 1.00 98.69 90 ALA A CA 1
ATOM 689 C C . ALA A 1 90 ? 6.595 -1.753 -10.903 1.00 98.69 90 ALA A C 1
ATOM 691 O O . ALA A 1 90 ? 6.762 -1.776 -9.681 1.00 98.69 90 ALA A O 1
ATOM 692 N N . ILE A 1 91 ? 5.459 -1.312 -11.454 1.00 98.69 91 ILE A N 1
ATOM 693 C CA . ILE A 1 91 ? 4.348 -0.776 -10.654 1.00 98.69 91 ILE A CA 1
ATOM 694 C C . ILE A 1 91 ? 3.770 -1.859 -9.740 1.00 98.69 91 ILE A C 1
ATOM 696 O O . ILE A 1 91 ? 3.602 -1.628 -8.542 1.00 98.69 91 ILE A O 1
ATOM 700 N N . GLN A 1 92 ? 3.515 -3.061 -10.268 1.00 98.38 92 GLN A N 1
ATOM 701 C CA . GLN A 1 92 ? 2.980 -4.174 -9.475 1.00 98.38 92 GLN A CA 1
ATOM 702 C C . GLN A 1 92 ? 3.939 -4.669 -8.382 1.00 98.38 92 GLN A C 1
ATOM 704 O O . GLN A 1 92 ? 3.488 -5.312 -7.436 1.00 98.38 92 GLN A O 1
ATOM 709 N N . SER A 1 93 ? 5.238 -4.397 -8.516 1.00 98.31 93 SER A N 1
ATOM 710 C CA . SER A 1 93 ? 6.290 -4.762 -7.555 1.00 98.31 93 SER A CA 1
ATOM 711 C C . SER A 1 93 ? 6.634 -3.630 -6.590 1.00 98.31 93 SER A C 1
ATOM 713 O O . SER A 1 93 ? 7.680 -3.663 -5.954 1.00 98.31 93 SER A O 1
ATOM 715 N N . THR A 1 94 ? 5.799 -2.599 -6.516 1.00 98.69 94 THR A N 1
ATOM 716 C CA . THR A 1 94 ? 6.040 -1.429 -5.673 1.00 98.69 94 THR A CA 1
ATOM 717 C C . THR A 1 94 ? 4.884 -1.248 -4.704 1.00 98.69 94 THR A C 1
ATOM 719 O O . THR A 1 94 ? 3.725 -1.367 -5.102 1.00 98.69 94 THR A O 1
ATOM 722 N N . SER A 1 95 ? 5.207 -0.964 -3.447 1.00 98.19 95 SER A N 1
ATOM 723 C CA . SER A 1 95 ? 4.272 -0.552 -2.401 1.00 98.19 95 SER A CA 1
ATOM 724 C C . SER A 1 95 ? 4.141 0.969 -2.364 1.00 98.19 95 SER A C 1
ATOM 726 O O . SER A 1 95 ? 5.144 1.687 -2.452 1.00 98.19 95 SER A O 1
ATOM 728 N N . TRP A 1 96 ? 2.903 1.456 -2.232 1.00 98.56 96 TRP A N 1
ATOM 729 C CA . TRP A 1 96 ? 2.568 2.868 -2.424 1.00 98.56 96 TRP A CA 1
ATOM 730 C C . TRP A 1 96 ? 1.906 3.499 -1.194 1.00 98.56 96 TRP A C 1
ATOM 732 O O . TRP A 1 96 ? 0.932 2.985 -0.642 1.00 98.56 96 TRP A O 1
ATOM 742 N N . GLY A 1 97 ? 2.434 4.659 -0.814 1.00 98.12 97 GLY A N 1
ATOM 743 C CA . GLY A 1 97 ? 1.857 5.637 0.092 1.00 98.12 97 GLY A CA 1
ATOM 744 C C . GLY A 1 97 ? 1.614 5.174 1.524 1.00 98.12 97 GLY A C 1
ATOM 745 O O . GLY A 1 97 ? 2.361 4.349 2.055 1.00 98.12 97 GLY A O 1
ATOM 746 N N . LEU A 1 98 ? 0.578 5.737 2.152 1.00 97.50 98 LEU A N 1
ATOM 747 C CA . LEU A 1 98 ? 0.341 5.670 3.603 1.00 97.50 98 LEU A CA 1
ATOM 748 C C . LEU A 1 98 ? 0.309 4.244 4.162 1.00 97.50 98 LEU A C 1
ATOM 750 O O . LEU A 1 98 ? 0.758 4.009 5.282 1.00 97.50 98 LEU A O 1
ATOM 754 N N . PHE A 1 99 ? -0.225 3.311 3.378 1.00 97.88 99 PHE A N 1
ATOM 755 C CA . PHE A 1 99 ? -0.515 1.947 3.812 1.00 97.88 99 PHE A CA 1
ATOM 756 C C . PHE A 1 99 ? 0.324 0.896 3.073 1.00 97.88 99 PHE A C 1
ATOM 758 O O . PHE A 1 99 ? 0.118 -0.297 3.272 1.00 97.88 99 PHE A O 1
ATOM 765 N N . GLN A 1 100 ? 1.254 1.332 2.211 1.00 98.06 100 GLN A N 1
ATOM 766 C CA . GLN A 1 100 ? 2.188 0.471 1.474 1.00 98.06 100 GLN A CA 1
ATOM 767 C C . GLN A 1 100 ? 1.515 -0.674 0.686 1.00 98.06 100 GLN A C 1
ATOM 769 O O . GLN A 1 100 ? 2.085 -1.753 0.513 1.00 98.06 100 GLN A O 1
ATOM 774 N N . VAL A 1 101 ? 0.319 -0.431 0.140 1.00 98.06 101 VAL A N 1
ATOM 775 C CA . VAL A 1 101 ? -0.396 -1.405 -0.701 1.00 98.06 101 VAL A CA 1
ATOM 776 C C . VAL A 1 101 ? 0.337 -1.585 -2.037 1.00 98.06 101 VAL A C 1
ATOM 778 O O . VAL A 1 101 ? 0.767 -0.609 -2.656 1.00 98.06 101 VAL A O 1
ATOM 781 N N . LEU A 1 102 ? 0.471 -2.834 -2.498 1.00 96.88 102 LEU A N 1
ATOM 782 C CA . LEU A 1 102 ? 1.129 -3.158 -3.769 1.00 96.88 102 LEU A CA 1
ATOM 783 C C . LEU A 1 102 ? 0.384 -2.577 -4.983 1.00 96.88 102 LEU A C 1
ATOM 785 O O . LEU A 1 102 ? -0.848 -2.624 -5.079 1.00 96.88 102 LEU A O 1
ATOM 789 N N . GLY A 1 103 ? 1.144 -2.114 -5.978 1.00 97.81 103 GLY A N 1
ATOM 790 C CA . GLY A 1 103 ? 0.638 -1.371 -7.138 1.00 97.81 103 GLY A CA 1
ATOM 791 C C . GLY A 1 103 ? -0.257 -2.150 -8.106 1.00 97.81 103 GLY A C 1
ATOM 792 O O . GLY A 1 103 ? -0.772 -1.571 -9.058 1.00 97.81 103 GLY A O 1
ATOM 793 N N . GLY A 1 104 ? -0.524 -3.436 -7.855 1.00 97.69 104 GLY A N 1
ATOM 794 C CA . GLY A 1 104 ? -1.604 -4.153 -8.539 1.00 97.69 104 GLY A CA 1
ATOM 795 C C . GLY A 1 104 ? -2.975 -3.494 -8.323 1.00 97.69 104 GLY A C 1
ATOM 796 O O . GLY A 1 104 ? -3.764 -3.405 -9.262 1.00 97.69 104 GLY A O 1
ATOM 797 N N . HIS A 1 105 ? -3.241 -2.964 -7.122 1.00 97.94 105 HIS A N 1
ATOM 798 C CA . HIS A 1 105 ? -4.452 -2.173 -6.861 1.00 97.94 105 HIS A CA 1
ATOM 799 C C . HIS A 1 105 ? -4.407 -0.815 -7.572 1.00 97.94 105 HIS A C 1
ATOM 801 O O . HIS A 1 105 ? -5.422 -0.375 -8.108 1.00 97.94 105 HIS A O 1
ATOM 807 N N . LEU A 1 106 ? -3.224 -0.196 -7.658 1.00 98.44 106 LEU A N 1
ATOM 808 C CA . LEU A 1 106 ? -3.029 1.085 -8.340 1.00 98.44 106 LEU A CA 1
ATOM 809 C C . LEU A 1 106 ? -3.347 0.992 -9.835 1.00 98.44 106 LEU A C 1
ATOM 811 O O . LEU A 1 106 ? -4.105 1.813 -10.340 1.00 98.44 106 LEU A O 1
ATOM 815 N N . ILE A 1 107 ? -2.844 -0.034 -10.528 1.00 97.88 107 ILE A N 1
ATOM 816 C CA . ILE A 1 107 ? -3.155 -0.262 -11.950 1.00 97.88 107 ILE A CA 1
ATOM 817 C C . ILE A 1 107 ? -4.649 -0.507 -12.155 1.00 97.88 107 ILE A C 1
ATOM 819 O O . ILE A 1 107 ? -5.246 0.073 -13.056 1.00 97.88 107 ILE A O 1
ATOM 823 N N . ARG A 1 108 ? -5.270 -1.341 -11.313 1.00 97.25 108 ARG A N 1
ATOM 824 C CA . ARG A 1 108 ? -6.701 -1.655 -11.436 1.00 97.25 108 ARG A CA 1
ATOM 825 C C . ARG A 1 108 ? -7.571 -0.409 -11.276 1.00 97.25 108 ARG A C 1
ATOM 827 O O . ARG A 1 108 ? -8.548 -0.248 -11.998 1.00 97.25 108 ARG A O 1
ATOM 834 N N . ARG A 1 109 ? -7.210 0.462 -10.332 1.00 97.19 109 ARG A N 1
ATOM 835 C CA . ARG A 1 109 ? -7.943 1.695 -10.033 1.00 97.19 109 ARG A CA 1
ATOM 836 C C . ARG A 1 109 ? -7.690 2.795 -11.070 1.00 97.19 109 ARG A C 1
ATOM 838 O O . ARG A 1 109 ? -8.618 3.524 -11.411 1.00 97.19 109 ARG A O 1
ATOM 845 N N . TYR A 1 110 ? -6.459 2.889 -11.573 1.00 97.81 110 TYR A N 1
ATOM 846 C CA . TYR A 1 110 ? -5.989 3.937 -12.479 1.00 97.81 110 TYR A CA 1
ATOM 847 C C . TYR A 1 110 ? -5.314 3.338 -13.726 1.00 97.81 110 TYR A C 1
ATOM 849 O O . TYR A 1 110 ? -4.104 3.486 -13.901 1.00 97.81 110 TYR A O 1
ATOM 857 N N . PRO A 1 111 ? -6.068 2.696 -14.637 1.00 96.75 111 PRO A N 1
ATOM 858 C CA . PRO A 1 111 ? -5.493 1.872 -15.706 1.00 96.75 111 PRO A CA 1
ATOM 859 C C . PRO A 1 111 ? -4.703 2.651 -16.765 1.00 96.75 111 PRO A C 1
ATOM 861 O O . PRO A 1 111 ? -3.870 2.071 -17.449 1.00 96.75 111 PRO A O 1
ATOM 864 N N . ARG A 1 112 ? -4.948 3.960 -16.920 1.00 95.88 112 ARG A N 1
ATOM 865 C CA . ARG A 1 112 ? -4.286 4.779 -17.953 1.00 95.88 112 ARG A CA 1
ATOM 866 C C . ARG A 1 112 ? -2.989 5.434 -17.482 1.00 95.88 112 ARG A C 1
ATOM 868 O O . ARG A 1 112 ? -2.039 5.517 -18.248 1.00 95.88 112 ARG A O 1
ATOM 875 N N . ARG A 1 113 ? -2.967 5.978 -16.260 1.00 96.88 113 ARG A N 1
ATOM 876 C CA . ARG A 1 113 ? -1.842 6.780 -15.734 1.00 96.88 113 ARG A CA 1
ATOM 877 C C . ARG A 1 113 ? -1.634 6.541 -14.230 1.00 96.88 113 ARG A C 1
ATOM 879 O O . ARG A 1 113 ? -1.744 7.489 -13.453 1.00 96.88 113 ARG A O 1
ATOM 886 N N . PRO A 1 114 ? -1.350 5.299 -13.800 1.00 98.06 114 PRO A N 1
ATOM 887 C CA . PRO A 1 114 ? -1.328 4.928 -12.381 1.00 98.06 114 PRO A CA 1
ATOM 888 C C . PRO A 1 114 ? -0.316 5.737 -11.562 1.00 98.06 114 PRO A C 1
ATOM 890 O O . PRO A 1 114 ? -0.658 6.277 -10.513 1.00 98.06 114 PRO A O 1
ATOM 893 N N . VAL A 1 115 ? 0.912 5.886 -12.068 1.00 98.38 115 VAL A N 1
ATOM 894 C CA . VAL A 1 115 ? 1.982 6.627 -11.377 1.00 98.38 115 VAL A CA 1
ATOM 895 C C . VAL A 1 115 ? 1.657 8.118 -11.295 1.00 98.38 115 VAL A C 1
ATOM 897 O O . VAL A 1 115 ? 1.785 8.712 -10.231 1.00 98.38 115 VAL A O 1
ATOM 900 N N . SER A 1 116 ? 1.173 8.723 -12.387 1.00 98.44 116 SER A N 1
ATOM 901 C CA . SER A 1 116 ? 0.800 10.145 -12.388 1.00 98.44 116 SER A CA 1
ATOM 902 C C . SER A 1 116 ? -0.384 10.436 -11.465 1.00 98.44 116 SER A C 1
ATOM 904 O O . SER A 1 116 ? -0.388 11.474 -10.815 1.00 98.44 116 SER A O 1
ATOM 906 N N . ALA A 1 117 ? -1.367 9.531 -11.385 1.00 98.44 117 ALA A N 1
ATOM 907 C CA . ALA A 1 117 ? -2.481 9.664 -10.450 1.00 98.44 117 ALA A CA 1
ATOM 908 C C . ALA A 1 117 ? -1.986 9.670 -8.995 1.00 98.44 117 ALA A C 1
ATOM 910 O O . ALA A 1 117 ? -2.359 10.556 -8.226 1.00 98.44 117 ALA A O 1
ATOM 911 N N . PHE A 1 118 ? -1.089 8.739 -8.644 1.00 98.56 118 PHE A N 1
ATOM 912 C CA . PHE A 1 118 ? -0.459 8.719 -7.324 1.00 98.56 118 PHE A CA 1
ATOM 913 C C . PHE A 1 118 ? 0.361 9.986 -7.056 1.00 98.56 118 PHE A C 1
ATOM 915 O O . PHE A 1 118 ? 0.207 10.599 -6.009 1.00 98.56 118 PHE A O 1
ATOM 922 N N . ASP A 1 119 ? 1.210 10.417 -7.990 1.00 98.25 119 ASP A N 1
ATOM 923 C CA . ASP A 1 119 ? 2.080 11.580 -7.776 1.00 98.25 119 ASP A CA 1
ATOM 924 C C . ASP A 1 119 ? 1.299 12.894 -7.607 1.00 98.25 119 ASP A C 1
ATOM 926 O O . ASP A 1 119 ? 1.732 13.769 -6.845 1.00 98.25 119 ASP A O 1
ATOM 930 N N . ALA A 1 120 ? 0.154 13.012 -8.291 1.00 98.38 120 ALA A N 1
ATOM 931 C CA . ALA A 1 120 ? -0.739 14.162 -8.211 1.00 98.38 120 ALA A CA 1
ATOM 932 C C . ALA A 1 120 ? -1.507 14.222 -6.882 1.00 98.38 120 ALA A C 1
ATOM 934 O O . ALA A 1 120 ? -1.647 15.305 -6.318 1.00 98.38 120 ALA A O 1
ATOM 935 N N . ASN A 1 121 ? -1.988 13.084 -6.368 1.00 97.81 121 ASN A N 1
ATOM 936 C CA . ASN A 1 121 ? -2.755 13.043 -5.121 1.00 97.81 121 ASN A CA 1
ATOM 937 C C . ASN A 1 121 ? -2.413 11.811 -4.255 1.00 97.81 121 ASN A C 1
ATOM 939 O O . ASN A 1 121 ? -3.232 10.902 -4.093 1.00 97.81 121 ASN A O 1
ATOM 943 N N . PRO A 1 122 ? -1.195 11.757 -3.687 1.00 97.81 122 PRO A N 1
ATOM 944 C CA . PRO A 1 122 ? -0.666 10.543 -3.065 1.00 97.81 122 PRO A CA 1
ATOM 945 C C . PRO A 1 122 ? -1.440 10.133 -1.813 1.00 97.81 122 PRO A C 1
ATOM 947 O O . PRO A 1 122 ? -1.587 8.944 -1.533 1.00 97.81 122 PRO A O 1
ATOM 950 N N . GLU A 1 123 ? -1.975 11.102 -1.070 1.00 97.06 123 GLU A N 1
ATOM 951 C CA . GLU A 1 123 ? -2.800 10.825 0.099 1.00 97.06 123 GLU A CA 1
ATOM 952 C C . GLU A 1 123 ? -4.130 10.181 -0.301 1.00 97.06 123 GLU A C 1
ATOM 954 O O . GLU A 1 123 ? -4.422 9.080 0.162 1.00 97.06 123 GLU A O 1
ATOM 959 N N . GLN A 1 124 ? -4.903 10.815 -1.191 1.00 97.75 124 GLN A N 1
ATOM 960 C CA . GLN A 1 124 ? -6.192 10.278 -1.637 1.00 97.75 124 GLN A CA 1
ATOM 961 C C . GLN A 1 124 ? -6.031 8.901 -2.283 1.00 97.75 124 GLN A C 1
ATOM 963 O O . GLN A 1 124 ? -6.754 7.966 -1.946 1.00 97.75 124 GLN A O 1
ATOM 968 N N . VAL A 1 125 ? -5.031 8.744 -3.154 1.00 98.56 125 VAL A N 1
ATOM 969 C CA . VAL A 1 125 ? -4.761 7.454 -3.793 1.00 98.56 125 VAL A CA 1
ATOM 970 C C . VAL A 1 125 ? -4.414 6.399 -2.743 1.00 98.56 125 VAL A C 1
ATOM 972 O O . VAL A 1 125 ? -4.956 5.303 -2.808 1.00 98.56 125 VAL A O 1
ATOM 975 N N . SER A 1 126 ? -3.604 6.715 -1.725 1.00 98.38 126 S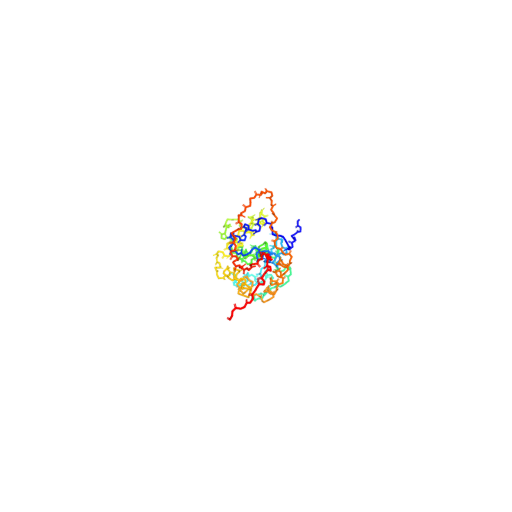ER A N 1
ATOM 976 C CA . SER A 1 126 ? -3.305 5.763 -0.640 1.00 98.38 126 SER A CA 1
ATOM 977 C C . SER A 1 126 ? -4.567 5.240 0.053 1.00 98.38 126 SER A C 1
ATOM 979 O O . SER A 1 126 ? -4.659 4.043 0.322 1.00 98.38 126 SER A O 1
ATOM 981 N N . LYS A 1 127 ? -5.530 6.128 0.330 1.00 98.25 127 LYS A N 1
ATOM 982 C CA . LYS A 1 127 ? -6.809 5.791 0.975 1.00 98.25 127 LYS A CA 1
ATOM 983 C C . LYS A 1 127 ? -7.622 4.824 0.114 1.00 98.25 127 LYS A C 1
ATOM 985 O O . LYS A 1 127 ? -8.037 3.771 0.588 1.00 98.25 127 LYS A O 1
ATOM 990 N N . GLU A 1 128 ? -7.745 5.118 -1.176 1.00 98.44 128 GLU A N 1
ATOM 991 C CA . GLU A 1 128 ? -8.454 4.255 -2.127 1.00 98.44 128 GLU A CA 1
ATOM 992 C C . GLU A 1 128 ? -7.787 2.883 -2.298 1.00 98.44 128 GLU A C 1
ATOM 994 O O . GLU A 1 128 ? -8.473 1.866 -2.426 1.00 98.44 128 GLU A O 1
ATOM 999 N N . LEU A 1 129 ? -6.448 2.829 -2.281 1.00 98.62 129 LEU A N 1
ATOM 1000 C CA . LEU A 1 129 ? -5.721 1.560 -2.344 1.00 98.62 129 LEU A CA 1
ATOM 1001 C C . LEU A 1 129 ? -5.987 0.696 -1.109 1.00 98.62 129 LEU A C 1
ATOM 1003 O O . LEU A 1 129 ? -6.175 -0.510 -1.261 1.00 98.62 129 LEU A O 1
ATOM 1007 N N . LEU A 1 130 ? -6.039 1.293 0.087 1.00 98.62 130 LEU A N 1
ATOM 1008 C CA . LEU A 1 130 ? -6.375 0.583 1.324 1.00 98.62 130 LEU A CA 1
ATOM 1009 C C . LEU A 1 130 ? -7.779 -0.024 1.257 1.00 98.62 130 LEU A C 1
ATOM 1011 O O . LEU A 1 130 ? -7.948 -1.217 1.515 1.00 98.62 130 LEU A O 1
ATOM 1015 N N . VAL A 1 131 ? -8.769 0.787 0.872 1.00 98.50 131 VAL A N 1
ATOM 1016 C CA . VAL A 1 131 ? -10.166 0.354 0.727 1.00 98.50 131 VAL A CA 1
ATOM 1017 C C . VAL A 1 131 ? -10.258 -0.794 -0.277 1.00 98.50 131 VAL A C 1
ATOM 1019 O O . VAL A 1 131 ? -10.784 -1.861 0.043 1.00 98.50 131 VAL A O 1
ATOM 1022 N N . SER A 1 132 ? -9.659 -0.624 -1.461 1.00 98.06 132 SER A N 1
ATOM 1023 C CA . SER A 1 132 ? -9.623 -1.663 -2.495 1.00 98.06 132 SER A CA 1
ATOM 1024 C C . SER A 1 132 ? -8.952 -2.951 -2.005 1.00 98.06 132 SER A C 1
ATOM 1026 O O . SER A 1 132 ? -9.392 -4.048 -2.357 1.00 98.06 132 SER A O 1
ATOM 1028 N N . TRP A 1 133 ? -7.900 -2.843 -1.190 1.00 98.44 133 TRP A N 1
ATOM 1029 C CA . TRP A 1 133 ? -7.215 -4.001 -0.628 1.00 98.44 133 TRP A CA 1
ATOM 1030 C C . TRP A 1 133 ? -8.105 -4.763 0.356 1.00 98.44 133 TRP A C 1
ATOM 1032 O O . TRP A 1 133 ? -8.276 -5.969 0.186 1.00 98.44 133 TRP A O 1
ATOM 1042 N N . PHE A 1 134 ? -8.732 -4.096 1.329 1.00 98.50 134 PHE A N 1
ATOM 1043 C CA . PHE A 1 134 ? -9.595 -4.779 2.304 1.00 98.50 134 PHE A CA 1
ATOM 1044 C C . PHE A 1 134 ? -10.863 -5.363 1.673 1.00 98.50 134 PHE A C 1
ATOM 1046 O O . PHE A 1 134 ? -11.259 -6.474 2.027 1.00 98.50 134 PHE A O 1
ATOM 1053 N N . GLN A 1 135 ? -11.454 -4.681 0.688 1.00 96.44 135 GLN A N 1
ATOM 1054 C CA . GLN A 1 135 ? -12.583 -5.216 -0.082 1.00 96.44 135 GLN A CA 1
ATOM 1055 C C . GLN A 1 135 ? -12.197 -6.475 -0.875 1.00 96.44 135 GLN A C 1
ATOM 1057 O O . GLN A 1 135 ? -12.976 -7.422 -0.949 1.00 96.44 135 GLN A O 1
ATOM 1062 N N . GLY A 1 136 ? -10.976 -6.522 -1.419 1.00 97.06 136 GLY A N 1
ATOM 1063 C CA . GLY A 1 136 ? -10.440 -7.701 -2.105 1.00 97.06 136 GLY A CA 1
ATOM 1064 C C . GLY A 1 136 ? -9.943 -8.817 -1.177 1.00 97.06 136 GLY A C 1
ATOM 1065 O O . GLY A 1 136 ? -9.657 -9.914 -1.652 1.00 97.06 136 GLY A O 1
ATOM 1066 N N . ASN A 1 137 ? -9.832 -8.567 0.133 1.00 98.12 137 ASN A N 1
ATOM 1067 C CA . ASN A 1 137 ? -9.265 -9.496 1.115 1.00 98.12 137 ASN A CA 1
ATOM 1068 C C . ASN A 1 137 ? -10.208 -9.688 2.320 1.00 98.12 137 ASN A C 1
ATOM 1070 O O . ASN A 1 137 ? -9.850 -9.335 3.449 1.00 98.12 137 ASN A O 1
ATOM 1074 N N . PRO A 1 138 ? -11.391 -10.309 2.134 1.00 98.06 138 PRO A N 1
ATOM 1075 C CA . PRO A 1 138 ? -12.425 -10.388 3.170 1.00 98.06 138 PRO A CA 1
ATOM 1076 C C . PRO A 1 138 ? -11.947 -11.063 4.460 1.00 98.06 138 PRO A C 1
ATOM 1078 O O . PRO A 1 138 ? -12.287 -10.618 5.547 1.00 98.06 138 PRO A O 1
ATOM 1081 N N . ARG A 1 139 ? -11.080 -12.079 4.373 1.00 98.44 139 ARG A N 1
ATOM 1082 C CA . ARG A 1 139 ? -10.517 -12.727 5.570 1.00 98.44 139 ARG A CA 1
ATOM 1083 C C . ARG A 1 139 ? -9.573 -11.815 6.363 1.00 98.44 139 ARG A C 1
ATOM 1085 O O . ARG A 1 139 ? -9.529 -11.913 7.581 1.00 98.44 139 ARG A O 1
ATOM 1092 N N . ALA A 1 140 ? -8.825 -10.933 5.693 1.00 98.38 140 ALA A N 1
ATOM 1093 C CA . ALA A 1 140 ? -7.994 -9.943 6.381 1.00 98.38 140 ALA A CA 1
ATOM 1094 C C . ALA A 1 140 ? -8.861 -8.864 7.035 1.00 98.38 140 ALA A C 1
ATOM 1096 O O . ALA A 1 140 ? -8.585 -8.456 8.158 1.00 98.38 140 ALA A O 1
ATOM 1097 N N . LYS A 1 141 ? -9.941 -8.457 6.358 1.00 98.69 141 LYS A N 1
ATOM 1098 C CA . LYS A 1 141 ? -10.951 -7.563 6.926 1.00 98.69 141 LYS A CA 1
ATOM 1099 C C . LYS A 1 141 ? -11.581 -8.163 8.187 1.00 98.69 141 LYS A C 1
ATOM 1101 O O . LYS A 1 141 ? -11.580 -7.502 9.215 1.00 98.69 141 LYS A O 1
ATOM 1106 N N . THR A 1 142 ? -12.029 -9.419 8.151 1.00 98.69 142 THR A N 1
ATOM 1107 C CA . THR A 1 142 ? -12.566 -10.109 9.338 1.00 98.69 142 THR A CA 1
ATOM 1108 C C . THR A 1 142 ? -11.537 -10.203 10.465 1.00 98.69 142 THR A C 1
ATOM 1110 O O . THR A 1 142 ? -11.875 -9.942 11.613 1.00 98.69 142 THR A O 1
ATOM 1113 N N . ALA A 1 143 ? -10.274 -10.514 10.154 1.00 98.62 143 ALA A N 1
ATOM 1114 C CA . ALA A 1 143 ? -9.212 -10.528 11.159 1.00 98.62 143 ALA A CA 1
ATOM 1115 C C . ALA A 1 143 ? -9.024 -9.149 11.817 1.00 98.62 143 ALA A C 1
ATOM 1117 O O . ALA A 1 143 ? -8.955 -9.060 13.038 1.00 98.62 143 ALA A O 1
ATOM 1118 N N . ALA A 1 144 ? -9.023 -8.069 11.028 1.00 98.50 144 ALA A N 1
ATOM 1119 C CA . ALA A 1 144 ? -8.970 -6.705 11.550 1.00 98.50 144 ALA A CA 1
ATOM 1120 C C . ALA A 1 144 ? -10.185 -6.361 12.431 1.00 98.50 144 ALA A C 1
ATOM 1122 O O . ALA A 1 144 ? -10.012 -5.781 13.495 1.00 98.50 144 ALA A O 1
ATOM 1123 N N . GLN A 1 145 ? -11.397 -6.742 12.018 1.00 98.44 145 GLN A N 1
ATOM 1124 C CA . GLN A 1 145 ? -12.634 -6.514 12.779 1.00 98.44 145 GLN A CA 1
ATOM 1125 C C . GLN A 1 145 ? -12.646 -7.249 14.125 1.00 98.44 145 GLN A C 1
ATOM 1127 O O . GLN A 1 145 ? -13.141 -6.714 15.111 1.00 98.44 145 GLN A O 1
ATOM 1132 N N . ASN A 1 146 ? -12.070 -8.450 14.169 1.00 98.12 146 ASN A N 1
ATOM 1133 C CA . ASN A 1 146 ? -11.984 -9.271 15.375 1.00 98.12 146 ASN A CA 1
ATOM 1134 C C . ASN A 1 146 ? -10.722 -8.995 16.207 1.00 98.12 146 ASN A C 1
ATOM 1136 O O . ASN A 1 146 ? -10.468 -9.721 17.164 1.00 98.12 146 ASN A O 1
ATOM 1140 N N . TYR A 1 147 ? -9.904 -8.005 15.826 1.00 97.62 147 TYR A N 1
ATOM 1141 C CA . TYR A 1 147 ? -8.591 -7.745 16.427 1.00 97.62 147 TYR A CA 1
ATOM 1142 C C . TYR A 1 147 ? -7.662 -8.979 16.455 1.00 97.62 147 TYR A C 1
ATOM 1144 O O . TYR A 1 147 ? -6.755 -9.078 17.282 1.00 97.62 147 TYR A O 1
ATOM 1152 N N . ASP A 1 148 ? -7.826 -9.908 15.508 1.00 98.12 148 ASP A N 1
ATOM 1153 C CA . ASP A 1 148 ? -6.900 -11.021 15.293 1.00 98.12 148 ASP A CA 1
ATOM 1154 C C . ASP A 1 148 ? -5.655 -10.507 14.556 1.00 98.12 148 ASP A C 1
ATOM 1156 O O . ASP A 1 148 ? -5.505 -10.606 13.332 1.00 98.12 148 ASP A O 1
ATOM 1160 N N . ILE A 1 149 ? -4.749 -9.899 15.325 1.00 97.69 149 ILE A N 1
ATOM 1161 C CA . ILE A 1 149 ? -3.542 -9.262 14.786 1.00 97.69 149 ILE A CA 1
ATOM 1162 C C . ILE A 1 149 ? -2.605 -10.297 14.160 1.00 97.69 149 ILE A C 1
ATOM 1164 O O . ILE A 1 149 ? -1.856 -9.966 13.240 1.00 97.69 149 ILE A O 1
ATOM 1168 N N . ALA A 1 150 ? -2.641 -11.551 14.616 1.00 97.56 150 ALA A N 1
ATOM 1169 C CA . ALA A 1 150 ? -1.823 -12.614 14.047 1.00 97.56 150 ALA A CA 1
ATOM 1170 C C . ALA A 1 150 ? -2.277 -12.959 12.622 1.00 97.56 150 ALA A C 1
ATOM 1172 O O . ALA A 1 150 ? -1.455 -12.941 11.698 1.00 97.56 150 ALA A O 1
ATOM 1173 N N . GLU A 1 151 ? -3.573 -13.199 12.416 1.00 98.06 151 GLU A N 1
ATOM 1174 C CA . GLU A 1 151 ? -4.115 -13.489 11.085 1.00 98.06 151 GLU A CA 1
ATOM 1175 C C . GLU A 1 151 ? -4.053 -12.261 10.167 1.00 98.06 151 GLU A C 1
ATOM 1177 O O . GLU A 1 151 ? -3.709 -12.389 8.984 1.00 98.06 151 GLU A O 1
ATOM 1182 N N . LEU A 1 152 ? -4.303 -11.059 10.700 1.00 98.31 152 LEU A N 1
ATOM 1183 C CA . LEU A 1 152 ? -4.136 -9.817 9.944 1.00 98.31 152 LEU A CA 1
ATOM 1184 C C . LEU A 1 152 ? -2.684 -9.655 9.479 1.00 98.31 152 LEU A C 1
ATOM 1186 O O . LEU A 1 152 ? -2.451 -9.417 8.294 1.00 98.31 152 LEU A O 1
ATOM 1190 N N . ALA A 1 153 ? -1.705 -9.850 10.368 1.00 97.50 153 ALA A N 1
ATOM 1191 C CA . ALA A 1 153 ? -0.288 -9.752 10.030 1.00 97.50 153 ALA A CA 1
ATOM 1192 C C . ALA A 1 153 ? 0.107 -10.746 8.944 1.00 97.50 153 ALA A C 1
ATOM 1194 O O . ALA A 1 153 ? 0.777 -10.363 7.984 1.00 97.50 153 ALA A O 1
ATOM 1195 N N . ARG A 1 154 ? -0.341 -12.002 9.055 1.00 97.38 154 ARG A N 1
ATOM 1196 C CA . ARG A 1 154 ? -0.055 -13.057 8.076 1.00 97.38 154 ARG A CA 1
ATOM 1197 C C . ARG A 1 154 ? -0.572 -12.708 6.679 1.00 97.38 154 ARG A C 1
ATOM 1199 O O . ARG A 1 154 ? 0.065 -13.064 5.692 1.00 97.38 154 ARG A O 1
ATOM 1206 N N . ARG A 1 155 ? -1.715 -12.020 6.590 1.00 97.06 155 ARG A N 1
ATOM 1207 C CA . ARG A 1 155 ? -2.349 -11.647 5.315 1.00 97.06 155 ARG A CA 1
ATOM 1208 C C . ARG A 1 155 ? -1.861 -10.324 4.743 1.00 97.06 155 ARG A C 1
ATOM 1210 O O . ARG A 1 155 ? -1.704 -10.231 3.531 1.00 97.06 155 ARG A O 1
ATOM 1217 N N . TYR A 1 156 ? -1.671 -9.315 5.588 1.00 96.00 156 TYR A N 1
ATOM 1218 C CA . TYR A 1 156 ? -1.337 -7.960 5.156 1.00 96.00 156 TYR A CA 1
ATOM 1219 C C . TYR A 1 156 ? 0.145 -7.828 4.800 1.00 96.00 156 TYR A C 1
ATOM 1221 O O . TYR A 1 156 ? 0.491 -7.331 3.733 1.00 96.00 156 TYR A O 1
ATOM 1229 N N . ASN A 1 157 ? 1.022 -8.310 5.687 1.00 93.88 157 ASN A N 1
ATOM 1230 C CA . ASN A 1 157 ? 2.469 -8.111 5.584 1.00 93.88 157 ASN A CA 1
ATOM 1231 C C . ASN A 1 157 ? 3.259 -9.425 5.462 1.00 93.88 157 ASN A C 1
ATOM 1233 O O . ASN A 1 157 ? 4.280 -9.478 4.783 1.00 93.88 157 ASN A O 1
ATOM 1237 N N . GLY A 1 158 ? 2.800 -10.485 6.128 1.00 90.88 158 GLY A N 1
ATOM 1238 C CA . GLY A 1 158 ? 3.455 -11.789 6.174 1.00 90.88 158 GLY A CA 1
ATOM 1239 C C . GLY A 1 158 ? 4.574 -11.917 7.213 1.00 90.88 158 GLY A C 1
ATOM 1240 O O . GLY A 1 158 ? 5.320 -12.890 7.155 1.00 90.88 158 GLY A O 1
ATOM 1241 N N . SER A 1 159 ? 4.728 -10.973 8.157 1.00 91.50 159 SER A N 1
ATOM 1242 C CA . SER A 1 159 ? 5.800 -11.037 9.163 1.00 91.50 159 SER A CA 1
ATOM 1243 C C . SER A 1 159 ? 5.338 -10.918 10.617 1.00 91.50 159 SER A C 1
ATOM 1245 O O . SER A 1 159 ? 4.555 -10.046 10.994 1.00 91.50 159 SER A O 1
ATOM 1247 N N . ASP A 1 160 ? 5.947 -11.737 11.476 1.00 93.50 160 ASP A N 1
ATOM 1248 C CA . ASP A 1 160 ? 5.767 -11.689 12.932 1.00 93.50 160 ASP A CA 1
ATOM 1249 C C . ASP A 1 160 ? 6.282 -10.378 13.549 1.00 93.50 160 ASP A C 1
ATOM 1251 O O . ASP A 1 160 ? 5.781 -9.901 14.569 1.00 93.50 160 ASP A O 1
ATOM 1255 N N . ARG A 1 161 ? 7.276 -9.750 12.906 1.00 94.12 161 ARG A N 1
ATOM 1256 C CA . ARG A 1 161 ? 7.750 -8.414 13.287 1.00 94.12 161 ARG A CA 1
ATOM 1257 C C . ARG A 1 161 ? 6.654 -7.367 13.096 1.00 94.12 161 ARG A C 1
ATOM 1259 O O . ARG A 1 161 ? 6.524 -6.484 13.940 1.00 94.12 161 ARG A O 1
ATOM 1266 N N . TRP A 1 162 ? 5.897 -7.445 12.004 1.00 95.50 162 TRP A N 1
ATOM 1267 C CA . TRP A 1 162 ? 4.778 -6.540 11.760 1.00 95.50 162 TRP A CA 1
ATOM 1268 C C . TRP A 1 162 ? 3.673 -6.740 12.793 1.00 95.50 162 TRP A C 1
ATOM 1270 O O . TRP A 1 162 ? 3.246 -5.750 13.381 1.00 95.50 162 TRP A O 1
ATOM 1280 N N . ARG A 1 163 ? 3.320 -8.001 13.109 1.00 97.06 163 ARG A N 1
ATOM 1281 C CA . ARG A 1 163 ? 2.362 -8.336 14.182 1.00 97.06 163 ARG A CA 1
ATOM 1282 C C . ARG A 1 163 ? 2.697 -7.584 15.467 1.00 97.06 163 ARG A C 1
ATOM 1284 O O . ARG A 1 163 ? 1.887 -6.803 15.947 1.00 97.06 163 ARG A O 1
ATOM 1291 N N . ARG A 1 164 ? 3.929 -7.753 15.970 1.00 96.38 164 ARG A N 1
ATOM 1292 C CA . ARG A 1 164 ? 4.384 -7.107 17.214 1.00 96.38 164 ARG A CA 1
ATOM 1293 C C . ARG A 1 164 ? 4.301 -5.582 17.157 1.00 96.38 164 ARG A C 1
ATOM 1295 O O . ARG A 1 164 ? 3.882 -4.958 18.121 1.00 96.38 164 ARG A O 1
ATOM 1302 N N . ARG A 1 165 ? 4.697 -4.975 16.034 1.00 95.75 165 ARG A N 1
ATOM 1303 C CA . ARG A 1 165 ? 4.656 -3.514 15.868 1.00 95.75 165 ARG A CA 1
ATOM 1304 C C . ARG A 1 165 ? 3.227 -2.972 15.866 1.00 95.75 165 ARG A C 1
ATOM 1306 O O . ARG A 1 165 ? 3.003 -1.915 16.441 1.00 95.75 165 ARG A O 1
ATOM 1313 N N . VAL A 1 166 ? 2.288 -3.680 15.239 1.00 94.88 166 VAL A N 1
ATOM 1314 C CA . VAL A 1 166 ? 0.871 -3.293 15.237 1.00 94.88 166 VAL A CA 1
ATOM 1315 C C . VAL A 1 166 ? 0.255 -3.470 16.619 1.00 94.88 166 VAL A C 1
ATOM 1317 O O . VAL A 1 166 ? -0.411 -2.550 17.073 1.00 94.88 166 VAL A O 1
ATOM 1320 N N . THR A 1 167 ? 0.544 -4.567 17.325 1.00 95.44 167 THR A N 1
ATOM 1321 C CA . THR A 1 167 ? 0.100 -4.758 18.718 1.00 95.44 167 THR A CA 1
ATOM 1322 C C . THR A 1 167 ? 0.540 -3.599 19.616 1.00 95.44 167 THR A C 1
ATOM 1324 O O . THR A 1 167 ? -0.304 -2.963 20.233 1.00 95.44 167 THR A O 1
ATOM 1327 N N . LEU A 1 168 ? 1.829 -3.240 19.602 1.00 93.38 168 LEU A N 1
ATOM 1328 C CA . LEU A 1 168 ? 2.347 -2.119 20.401 1.00 93.38 168 LEU A CA 1
ATOM 1329 C C . LEU A 1 168 ? 1.733 -0.767 20.002 1.00 93.38 168 LEU A C 1
ATOM 1331 O O . LEU A 1 168 ? 1.526 0.103 20.845 1.00 93.38 168 LEU A O 1
ATOM 1335 N N . ALA A 1 169 ? 1.463 -0.562 18.709 1.00 91.88 169 ALA A N 1
ATOM 1336 C CA . ALA A 1 169 ? 0.806 0.654 18.245 1.00 91.88 169 ALA A CA 1
ATOM 1337 C C . ALA A 1 169 ? -0.641 0.736 18.751 1.00 91.88 169 ALA A C 1
ATOM 1339 O O . ALA A 1 169 ? -1.055 1.805 19.188 1.00 91.88 169 ALA A O 1
ATOM 1340 N N . LEU A 1 170 ? -1.381 -0.375 18.737 1.00 91.44 170 LEU A N 1
ATOM 1341 C CA . LEU A 1 170 ? -2.745 -0.442 19.264 1.00 91.44 170 LEU A CA 1
ATOM 1342 C C . LEU A 1 170 ? -2.786 -0.190 20.768 1.00 91.44 170 LEU A C 1
ATOM 1344 O O . LEU A 1 170 ? -3.571 0.643 21.201 1.00 91.44 170 LEU A O 1
ATOM 1348 N N . GLU A 1 171 ? -1.909 -0.836 21.542 1.00 90.38 171 GLU A N 1
ATOM 1349 C CA . GLU A 1 171 ? -1.799 -0.610 22.991 1.00 90.38 171 GLU A CA 1
ATOM 1350 C C . GLU A 1 171 ? -1.587 0.873 23.307 1.00 90.38 171 GLU A C 1
ATOM 1352 O O . GLU A 1 171 ? -2.227 1.425 24.200 1.00 90.38 171 GLU A O 1
ATOM 1357 N N . ARG A 1 172 ? -0.735 1.544 22.525 1.00 88.31 172 ARG A N 1
ATOM 1358 C CA . ARG A 1 172 ? -0.500 2.979 22.666 1.00 88.31 172 ARG A CA 1
ATOM 1359 C C . ARG A 1 172 ? -1.723 3.818 22.292 1.00 88.31 172 ARG A C 1
ATOM 1361 O O . ARG A 1 172 ? -2.099 4.690 23.064 1.00 88.31 172 ARG A O 1
ATOM 1368 N N . ILE A 1 173 ? -2.336 3.562 21.135 1.00 87.12 173 ILE A N 1
ATOM 1369 C CA . ILE A 1 173 ? -3.521 4.300 20.657 1.00 87.12 173 ILE A CA 1
ATOM 1370 C C . ILE A 1 173 ? -4.682 4.156 21.652 1.00 87.12 173 ILE A C 1
ATOM 1372 O O . ILE A 1 173 ? -5.363 5.127 21.965 1.00 87.12 173 ILE A O 1
ATOM 1376 N N . GLN A 1 174 ? -4.901 2.948 22.171 1.00 82.81 174 GLN A N 1
ATOM 1377 C CA . GLN A 1 174 ? -5.990 2.651 23.100 1.00 82.81 174 GLN A CA 1
ATOM 1378 C C . GLN A 1 174 ? -5.705 3.181 24.510 1.00 82.81 174 GLN A C 1
ATOM 1380 O O . GLN A 1 174 ? -6.620 3.677 25.162 1.00 82.81 174 GLN A O 1
ATOM 1385 N N . GLY A 1 175 ? -4.448 3.126 24.967 1.00 78.81 175 GLY A N 1
ATOM 1386 C CA . GLY A 1 175 ? -4.030 3.680 26.256 1.00 78.81 175 GLY A CA 1
ATOM 1387 C C . GLY A 1 175 ? -4.054 5.212 26.310 1.00 78.81 175 GLY A C 1
ATOM 1388 O O . GLY A 1 175 ? -4.335 5.772 27.365 1.00 78.81 175 GLY A O 1
ATOM 1389 N N . GLU A 1 176 ? -3.801 5.890 25.185 1.00 76.69 176 GLU A N 1
ATOM 1390 C CA . GLU A 1 176 ? -3.952 7.350 25.055 1.00 76.69 176 GLU A CA 1
ATOM 1391 C C . GLU A 1 176 ? -5.435 7.777 24.950 1.00 76.69 176 GLU A C 1
ATOM 1393 O O . GLU A 1 176 ? -5.752 8.939 25.198 1.00 76.69 176 GLU A O 1
ATOM 1398 N N . GLY A 1 177 ? -6.345 6.838 24.657 1.00 62.62 177 GLY A N 1
ATOM 1399 C CA . GLY A 1 177 ? -7.758 7.098 24.387 1.00 62.62 177 GLY A CA 1
ATOM 1400 C C . GLY A 1 177 ? -7.979 7.626 22.966 1.00 62.62 177 GLY A C 1
ATOM 1401 O O . GLY A 1 177 ? -7.223 8.449 22.464 1.00 62.62 177 GLY A O 1
ATOM 1402 N N . ILE A 1 178 ? -9.026 7.152 22.285 1.00 62.28 178 ILE A N 1
ATOM 1403 C CA . ILE A 1 178 ? -9.362 7.633 20.937 1.00 62.28 178 ILE A CA 1
ATOM 1404 C C . ILE A 1 178 ? -10.412 8.733 21.064 1.00 62.28 178 ILE A C 1
ATOM 1406 O O . ILE A 1 178 ? -11.612 8.462 21.090 1.00 62.28 178 ILE A O 1
ATOM 1410 N N . GLU A 1 179 ? -9.969 9.986 21.100 1.00 60.66 179 GLU A N 1
ATOM 1411 C CA . GLU A 1 179 ? -10.865 11.118 20.876 1.00 60.66 179 GLU A CA 1
ATOM 1412 C C . GLU A 1 179 ? -11.001 11.366 19.370 1.00 60.66 179 GLU A C 1
ATOM 1414 O O . GLU A 1 179 ? -10.030 11.685 18.676 1.00 60.66 179 GLU A O 1
ATOM 1419 N N . ILE A 1 180 ? -12.221 11.224 18.840 1.00 57.84 180 ILE A N 1
ATOM 1420 C CA . ILE A 1 180 ? -12.534 11.716 17.497 1.00 57.84 180 ILE A CA 1
ATOM 1421 C C . ILE A 1 180 ? -12.701 13.226 17.626 1.00 57.84 180 ILE A C 1
ATOM 1423 O O . ILE A 1 180 ? -13.718 13.696 18.139 1.00 57.84 180 ILE A O 1
ATOM 1427 N N . ALA A 1 181 ? -11.703 13.984 17.169 1.00 51.12 181 ALA A N 1
ATOM 1428 C CA . ALA A 1 181 ? -11.751 15.440 17.200 1.00 51.12 181 ALA A CA 1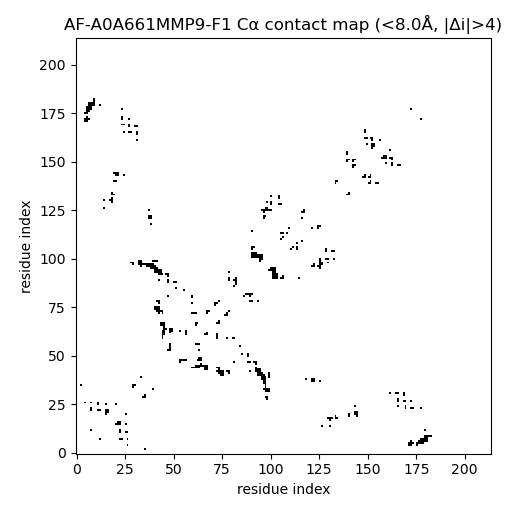
ATOM 1429 C C . ALA A 1 181 ? -12.974 15.925 16.403 1.00 51.12 181 ALA A C 1
ATOM 1431 O O . ALA A 1 181 ? -12.983 15.880 15.169 1.00 51.12 181 ALA A O 1
ATOM 1432 N N . GLN A 1 182 ? -14.031 16.357 17.099 1.00 42.50 182 GLN A N 1
ATOM 1433 C CA . GLN A 1 182 ? -15.225 16.878 16.446 1.00 42.50 182 GLN A CA 1
ATOM 1434 C C . GLN A 1 182 ? -14.895 18.224 15.800 1.00 42.50 182 GLN A C 1
ATOM 1436 O O . GLN A 1 182 ? -14.797 19.255 16.465 1.00 42.50 182 GLN A O 1
ATOM 1441 N N . GLY A 1 183 ? -14.758 18.222 14.475 1.00 41.06 183 GLY A N 1
ATOM 1442 C CA . GLY A 1 183 ? -14.914 19.432 13.685 1.00 41.06 183 GLY A CA 1
ATOM 1443 C C . GLY A 1 183 ? -16.350 19.923 13.841 1.00 41.06 183 GLY A C 1
ATOM 1444 O O . GLY A 1 183 ? -17.256 19.327 13.274 1.00 41.06 183 GLY A O 1
ATOM 1445 N N . SER A 1 184 ? -16.538 20.951 14.671 1.00 37.34 184 SER A N 1
ATOM 1446 C CA . SER A 1 184 ? -17.718 21.817 14.795 1.00 37.34 184 SER A CA 1
ATOM 1447 C C . SER A 1 184 ? -19.013 21.297 14.148 1.00 37.34 184 SER A C 1
ATOM 1449 O O . SER A 1 184 ? -19.387 21.756 13.077 1.00 37.34 184 SER A O 1
ATOM 1451 N N . MET A 1 185 ? -19.722 20.384 14.816 1.00 32.69 185 MET A N 1
ATOM 1452 C CA . MET A 1 185 ? -21.186 20.264 14.754 1.00 32.69 185 MET A CA 1
ATOM 1453 C C . MET A 1 185 ? -21.658 19.392 15.918 1.00 32.69 185 MET A C 1
ATOM 1455 O O . MET A 1 185 ? -21.528 18.170 15.906 1.00 32.69 185 MET A O 1
ATOM 1459 N N . LYS A 1 186 ? -22.231 20.043 16.936 1.00 38.16 186 LYS A N 1
ATOM 1460 C CA . LYS A 1 186 ? -22.968 19.375 18.008 1.00 38.16 186 LYS A CA 1
ATOM 1461 C C . LYS A 1 186 ? -24.167 18.652 17.396 1.00 38.16 186 LYS A C 1
ATOM 1463 O O . LYS A 1 186 ? -25.150 19.295 17.046 1.00 38.16 186 LYS A O 1
ATOM 1468 N N . THR A 1 187 ? -24.117 17.330 17.321 1.00 33.09 187 THR A N 1
ATOM 1469 C CA . THR A 1 187 ? -25.330 16.507 17.300 1.00 33.09 187 THR A CA 1
ATOM 1470 C C . THR A 1 187 ? -25.161 15.414 18.344 1.00 33.09 187 THR A C 1
ATOM 1472 O O . THR A 1 187 ? -24.320 14.528 18.227 1.00 33.09 187 THR A O 1
ATOM 1475 N N . ALA A 1 188 ? -25.901 15.559 19.442 1.00 36.28 188 ALA A N 1
ATOM 1476 C CA . ALA A 1 188 ? -25.990 14.551 20.482 1.00 36.28 188 ALA A CA 1
ATOM 1477 C C . ALA A 1 188 ? -26.832 13.386 19.948 1.00 36.28 188 ALA A C 1
ATOM 1479 O O . ALA A 1 188 ? -27.977 13.590 19.547 1.00 36.28 188 ALA A O 1
ATOM 1480 N N . LEU A 1 189 ? -26.275 12.177 19.947 1.00 35.03 189 LEU A N 1
ATOM 1481 C CA . LEU A 1 189 ? -27.069 10.954 19.863 1.00 35.03 189 LEU A CA 1
ATOM 1482 C C . LEU A 1 189 ? -27.411 10.499 21.291 1.00 35.03 189 LEU A C 1
ATOM 1484 O O . LEU A 1 189 ? -26.560 10.612 22.178 1.00 35.03 189 LEU A O 1
ATOM 1488 N N . PRO A 1 190 ? -28.636 10.009 21.545 1.00 39.75 190 PRO A N 1
ATOM 1489 C CA . PRO A 1 190 ? -29.041 9.579 22.873 1.00 39.75 190 PRO A CA 1
ATOM 1490 C C . PRO A 1 190 ? -28.351 8.258 23.228 1.00 39.75 190 PRO A C 1
ATOM 1492 O O . PRO A 1 190 ? -28.409 7.286 22.474 1.00 39.75 190 PRO A O 1
ATOM 1495 N N . VAL A 1 191 ? -27.719 8.215 24.401 1.00 38.97 191 VAL A N 1
ATOM 1496 C CA . VAL A 1 191 ? -27.290 6.961 25.025 1.00 38.97 191 VAL A CA 1
ATOM 1497 C C . VAL A 1 191 ? -28.551 6.214 25.457 1.00 38.97 191 VAL A C 1
ATOM 1499 O O . VAL A 1 191 ? -29.286 6.671 26.331 1.00 38.97 191 VAL A O 1
ATOM 1502 N N . LEU A 1 192 ? -28.815 5.075 24.815 1.00 35.47 192 LEU A N 1
ATOM 1503 C CA . LEU A 1 192 ? -29.792 4.091 25.273 1.00 35.47 192 LEU A CA 1
ATOM 1504 C C . LEU A 1 192 ? -29.369 3.603 26.664 1.00 35.47 192 LEU A C 1
ATOM 1506 O O . LEU A 1 192 ? -28.316 2.987 26.827 1.00 35.47 192 LEU A O 1
ATOM 1510 N N . GLY A 1 193 ? -30.184 3.939 27.663 1.00 32.25 193 GLY A N 1
ATOM 1511 C CA . GLY A 1 193 ? -29.970 3.579 29.057 1.00 32.25 193 GLY A CA 1
ATOM 1512 C C . GLY A 1 193 ? -29.962 2.067 29.258 1.00 32.25 193 GLY A C 1
ATOM 1513 O O . GLY A 1 193 ? -30.899 1.367 28.880 1.00 32.25 193 GLY A O 1
ATOM 1514 N N . ILE A 1 194 ? -28.903 1.577 29.899 1.00 37.25 194 ILE A N 1
ATOM 1515 C CA . ILE A 1 194 ? -28.869 0.246 30.495 1.00 37.25 194 ILE A CA 1
ATOM 1516 C C . ILE A 1 194 ? -29.689 0.317 31.785 1.00 37.25 194 ILE A C 1
ATOM 1518 O O . ILE A 1 194 ? -29.350 1.042 32.721 1.00 37.25 194 ILE A O 1
ATOM 1522 N N . LEU A 1 195 ? -30.791 -0.428 31.805 1.00 33.75 195 LEU A N 1
ATOM 1523 C CA . LEU A 1 195 ? -31.642 -0.640 32.966 1.00 33.75 195 LEU A CA 1
ATOM 1524 C C . LEU A 1 195 ? -30.864 -1.471 34.002 1.00 33.75 195 LEU A C 1
ATOM 1526 O O . LEU A 1 195 ? -30.755 -2.687 33.869 1.00 33.75 195 LEU A O 1
ATOM 1530 N N . ALA A 1 196 ? -30.313 -0.829 35.031 1.00 34.22 196 ALA A N 1
ATOM 1531 C CA . ALA A 1 196 ? -29.857 -1.517 36.236 1.00 34.22 196 ALA A CA 1
ATOM 1532 C C . ALA A 1 196 ? -30.967 -1.423 37.291 1.00 34.22 196 ALA A C 1
ATOM 1534 O O . ALA A 1 196 ? -31.130 -0.402 37.955 1.00 34.22 196 ALA A O 1
ATOM 1535 N N . ILE A 1 197 ? -31.757 -2.492 37.419 1.00 40.19 197 ILE A N 1
ATOM 1536 C CA . ILE A 1 197 ? -32.618 -2.699 38.585 1.00 40.19 197 ILE A CA 1
ATOM 1537 C C . ILE A 1 197 ? -31.714 -3.195 39.712 1.00 40.19 197 ILE A C 1
ATOM 1539 O O . ILE A 1 197 ? -31.346 -4.366 39.752 1.00 40.19 197 ILE A O 1
ATOM 1543 N N . THR A 1 198 ? -31.387 -2.315 40.650 1.00 35.97 198 THR A N 1
ATOM 1544 C CA . THR A 1 198 ? -31.005 -2.713 42.005 1.00 35.97 198 THR A CA 1
ATOM 1545 C C . THR A 1 198 ? -31.878 -1.944 42.983 1.00 35.97 198 THR A C 1
ATOM 1547 O O . THR A 1 198 ? -31.659 -0.779 43.301 1.00 35.97 198 THR A O 1
ATOM 1550 N N . GLY A 1 199 ? -32.934 -2.616 43.437 1.00 31.41 199 GLY A N 1
ATOM 1551 C CA . GLY A 1 199 ? -33.672 -2.182 44.608 1.00 31.41 199 GLY A CA 1
ATOM 1552 C C . GLY A 1 199 ? -32.820 -2.389 45.856 1.00 31.41 199 GLY A C 1
ATOM 1553 O O . GLY A 1 199 ? -32.237 -3.455 46.035 1.00 31.41 199 GLY A O 1
ATOM 1554 N N . SER A 1 200 ? -32.777 -1.380 46.721 1.00 33.81 200 SER A N 1
ATOM 1555 C CA . SER A 1 200 ? -32.944 -1.538 48.169 1.00 33.81 200 SER A CA 1
ATOM 1556 C C . SER A 1 200 ? -33.034 -0.170 48.843 1.00 33.81 200 SER A C 1
ATOM 1558 O O . SER A 1 200 ? -32.077 0.592 48.895 1.00 33.81 200 SER A O 1
ATOM 1560 N N . ALA A 1 201 ? -34.255 0.095 49.303 1.00 34.34 201 ALA A N 1
ATOM 1561 C CA . ALA A 1 201 ? -34.669 0.780 50.520 1.00 34.34 201 ALA A CA 1
ATOM 1562 C C . ALA A 1 201 ? -33.710 1.771 51.205 1.00 34.34 201 ALA A C 1
ATOM 1564 O O . ALA A 1 201 ? -32.718 1.392 51.821 1.00 34.34 201 ALA A O 1
ATOM 1565 N N . ALA A 1 202 ? -34.188 3.009 51.319 1.00 33.06 202 ALA A N 1
ATOM 1566 C CA . ALA A 1 202 ? -34.108 3.761 52.562 1.00 33.06 202 ALA A CA 1
ATOM 1567 C C . ALA A 1 202 ? -35.336 4.678 52.667 1.00 33.06 202 ALA A C 1
ATOM 1569 O O . ALA A 1 202 ? -35.681 5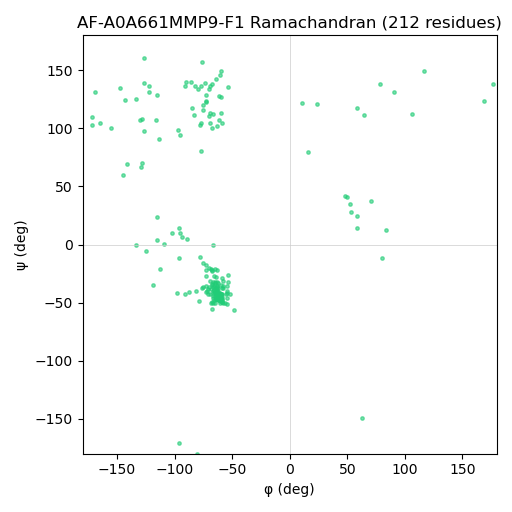.339 51.692 1.00 33.06 202 ALA A O 1
ATOM 1570 N N . VAL A 1 203 ? -35.983 4.717 53.838 1.00 33.28 203 VAL A N 1
ATOM 1571 C CA . VAL A 1 203 ? -36.072 5.916 54.701 1.00 33.28 203 VAL A CA 1
ATOM 1572 C C . VAL A 1 203 ? -37.108 5.710 55.826 1.00 33.28 203 VAL A C 1
ATOM 1574 O O . VAL A 1 203 ? -38.280 5.453 55.584 1.00 33.28 203 VAL A O 1
ATOM 1577 N N . ALA A 1 204 ? -36.591 5.883 57.049 1.00 32.78 204 ALA A N 1
ATOM 1578 C CA . ALA A 1 204 ? -37.175 6.434 58.281 1.00 32.78 204 ALA A CA 1
ATOM 1579 C C . ALA A 1 204 ? -38.444 5.827 58.923 1.00 32.78 204 ALA A C 1
ATOM 1581 O O . ALA A 1 204 ? -39.558 5.994 58.452 1.00 32.78 204 ALA A O 1
ATOM 1582 N N . GLY A 1 205 ? -38.267 5.323 60.152 1.00 29.38 205 GLY A N 1
ATOM 1583 C CA . GLY A 1 205 ? -38.310 6.210 61.324 1.00 29.38 205 GLY A CA 1
ATOM 1584 C C . GLY A 1 205 ? -39.559 6.151 62.217 1.00 29.38 205 GLY A C 1
ATOM 1585 O O . GLY A 1 205 ? -40.600 6.676 61.861 1.00 29.38 205 GLY A O 1
ATOM 1586 N N . TRP A 1 206 ? -39.338 5.656 63.445 1.00 28.78 206 TRP A N 1
ATOM 1587 C CA . TRP A 1 206 ? -39.993 6.021 64.717 1.00 28.78 206 TRP A CA 1
ATOM 1588 C C . TRP A 1 206 ? -41.500 5.760 64.909 1.00 28.78 206 TRP A C 1
ATOM 1590 O O . TRP A 1 206 ? -42.334 6.520 64.441 1.00 28.78 206 TRP A O 1
ATOM 1600 N N . ALA A 1 207 ? -41.830 4.812 65.800 1.00 33.91 207 ALA A N 1
ATOM 1601 C CA . ALA A 1 207 ? -42.664 5.083 66.982 1.00 33.91 207 ALA A CA 1
ATOM 1602 C C . ALA A 1 207 ? -42.660 3.897 67.966 1.00 33.91 207 ALA A C 1
ATOM 1604 O O . ALA A 1 207 ? -42.852 2.739 67.613 1.00 33.91 207 ALA A O 1
ATOM 1605 N N . TYR A 1 208 ? -42.429 4.244 69.225 1.00 32.22 208 TYR A N 1
ATOM 1606 C CA . TYR A 1 208 ? -42.442 3.431 70.437 1.00 32.22 208 TYR A CA 1
ATOM 1607 C C . TYR A 1 208 ? -43.894 3.272 70.925 1.00 32.22 208 TYR A C 1
ATOM 1609 O O . TYR A 1 208 ? -44.569 4.290 70.966 1.00 32.22 208 TYR A O 1
ATOM 1617 N N . TYR A 1 209 ? -44.366 2.084 71.340 1.00 33.84 209 TYR A N 1
ATOM 1618 C CA . TYR A 1 209 ? -45.324 1.918 72.462 1.00 33.84 209 TYR A CA 1
ATOM 1619 C C . TYR A 1 209 ? -45.545 0.436 72.854 1.00 33.84 209 TYR A C 1
ATOM 1621 O O . TYR A 1 209 ? -46.238 -0.327 72.194 1.00 33.84 209 TYR A O 1
ATOM 1629 N N . LYS A 1 210 ? -44.908 0.053 73.967 1.00 34.56 210 LYS A N 1
ATOM 1630 C CA . LYS A 1 210 ? -45.438 -0.653 75.156 1.00 34.56 210 LYS A CA 1
ATOM 1631 C C . LYS A 1 210 ? -46.867 -1.245 75.063 1.00 34.56 210 LYS A C 1
ATOM 1633 O O . LYS A 1 210 ? -47.811 -0.474 74.972 1.00 34.56 210 LYS A O 1
ATOM 1638 N N . TYR A 1 211 ? -47.024 -2.563 75.264 1.00 34.91 211 TYR A N 1
ATOM 1639 C CA . TYR A 1 211 ? -47.781 -3.202 76.371 1.00 34.91 211 TYR A CA 1
ATOM 1640 C C . TYR A 1 211 ? -47.817 -4.738 76.221 1.00 34.91 211 TYR A C 1
ATOM 1642 O O . TYR A 1 211 ? -47.997 -5.258 75.127 1.00 34.91 211 TYR A O 1
ATOM 1650 N N . GLY A 1 212 ? -47.642 -5.454 77.337 1.00 33.25 212 GLY A N 1
ATOM 1651 C CA . GLY A 1 212 ? -47.788 -6.911 77.427 1.00 33.25 212 GLY A CA 1
ATOM 1652 C C . GLY A 1 212 ? -49.164 -7.378 77.925 1.00 33.25 212 GLY A C 1
ATOM 1653 O O . GLY A 1 212 ? -50.047 -6.554 78.166 1.00 33.25 212 GLY A O 1
ATOM 1654 N N . ARG A 1 213 ? -49.236 -8.697 78.198 1.00 40.25 213 ARG A N 1
ATOM 1655 C CA . ARG A 1 213 ? -50.372 -9.566 78.614 1.00 40.25 213 ARG A CA 1
ATOM 1656 C C . ARG A 1 213 ? -51.115 -10.193 77.418 1.00 40.25 213 ARG A C 1
ATOM 1658 O O . ARG A 1 213 ? -51.470 -9.470 76.503 1.00 40.25 213 ARG A O 1
ATOM 1665 N N . ARG A 1 214 ? -51.405 -11.496 77.367 1.00 46.62 214 ARG A N 1
ATOM 1666 C CA . ARG A 1 214 ? -51.410 -12.594 78.355 1.00 46.62 214 ARG A CA 1
ATOM 1667 C C . ARG A 1 214 ? -50.871 -13.870 77.722 1.00 46.62 214 ARG A C 1
ATOM 1669 O O . ARG A 1 214 ? -51.008 -13.981 76.486 1.00 46.62 214 ARG A O 1
#

Nearest PDB structures (foldseek):
  7q4s-assembly2_BBB  TM=7.095E-01  e=1.064E-06  Pseudomonas phage JG004
  5nm7-assembly1_G  TM=7.352E-01  e=1.451E-06  Burkholderia
  7rum-assembly2_B  TM=7.211E-01  e=1.785E-06  Salmonella phage GEC_vB_GOT
  5nm7-assembly2_A  TM=7.357E-01  e=2.085E-06  Burkholderia

pLDDT: mean 84.19, std 23.21, range [28.78, 98.69]

Sequence (214 aa):
MSYSLGSATPGDAALATEAGIPVDILMAIRQIESSASPRAVRFEPHVFHRKTNSRFVSSVPGSPGEVSRVREYTNRAAFERARRYDETAAIQSTSWGLFQVLGGHLIRRYPRRPVSAFDANPEQVSKELLVSWFQGNPRAKTAAQNYDIAELARRYNGSDRWRRRVTLALERIQGEGIEIAQGSMKTALPVLGILAITGSAAVAGWAYYKYGRR